Protein AF-A0A966NHI2-F1 (afdb_monomer_lite)

Structure (mmCIF, N/CA/C/O backbone):
data_AF-A0A966NHI2-F1
#
_entry.id   AF-A0A966NHI2-F1
#
loop_
_atom_site.group_PDB
_atom_site.id
_atom_site.type_symbol
_atom_site.label_atom_id
_atom_site.label_alt_id
_atom_site.label_comp_id
_atom_site.label_asym_id
_atom_site.label_entity_id
_atom_site.label_seq_id
_atom_site.pdbx_PDB_ins_code
_atom_site.Cartn_x
_atom_site.Cartn_y
_atom_site.Cartn_z
_atom_site.occupancy
_atom_site.B_iso_or_equiv
_atom_site.auth_seq_id
_atom_site.auth_comp_id
_atom_site.auth_asym_id
_atom_site.auth_atom_id
_atom_site.pdbx_PDB_model_num
ATOM 1 N N . MET A 1 1 ? -27.937 11.333 32.931 1.00 35.78 1 MET A N 1
ATOM 2 C CA . MET A 1 1 ? -27.300 10.090 32.438 1.00 35.78 1 MET A CA 1
ATOM 3 C C . MET A 1 1 ? -26.289 10.476 31.366 1.00 35.78 1 MET A C 1
ATOM 5 O O . MET A 1 1 ? -26.690 10.789 30.252 1.00 35.78 1 MET A O 1
ATOM 9 N N . ASN A 1 2 ? -25.004 10.552 31.721 1.00 31.39 2 ASN A N 1
ATOM 10 C CA . ASN A 1 2 ? -23.924 10.894 30.791 1.00 31.39 2 ASN A CA 1
ATOM 11 C C . ASN A 1 2 ? -23.718 9.734 29.809 1.00 31.39 2 ASN A C 1
ATOM 13 O O . ASN A 1 2 ? -22.984 8.794 30.099 1.00 31.39 2 ASN A O 1
ATOM 17 N N . LYS A 1 3 ? -24.363 9.786 28.640 1.00 38.44 3 LYS A N 1
ATOM 18 C CA . LYS A 1 3 ? -23.897 9.025 27.479 1.00 38.44 3 LYS A CA 1
ATOM 19 C C . LYS A 1 3 ? -22.649 9.735 26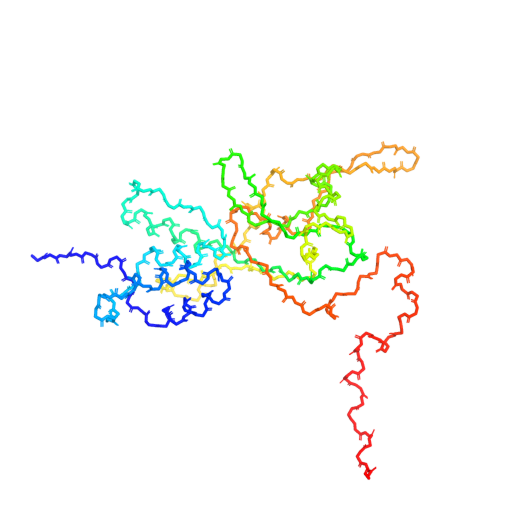.953 1.00 38.44 3 LYS A C 1
ATOM 21 O O . LYS A 1 3 ? -22.726 10.485 25.986 1.00 38.44 3 LYS A O 1
ATOM 26 N N . GLN A 1 4 ? -21.499 9.517 27.591 1.00 42.84 4 GLN A N 1
ATOM 27 C CA . GLN A 1 4 ? -20.249 9.569 26.837 1.00 42.84 4 GLN A CA 1
ATOM 28 C C . GLN A 1 4 ? -20.388 8.466 25.791 1.00 42.84 4 GLN A C 1
ATOM 30 O O . GLN A 1 4 ? -20.267 7.286 26.111 1.00 42.84 4 GLN A O 1
ATOM 35 N N . ALA A 1 5 ? -20.797 8.840 24.577 1.00 50.78 5 ALA A N 1
ATOM 36 C CA . ALA A 1 5 ? -20.818 7.925 23.453 1.00 50.78 5 ALA A CA 1
ATOM 37 C C . ALA A 1 5 ? -19.415 7.322 23.367 1.00 50.78 5 ALA A C 1
ATOM 39 O O . ALA A 1 5 ? -18.425 8.043 23.252 1.00 50.78 5 ALA A O 1
ATOM 40 N N . ILE A 1 6 ? -19.319 6.012 23.569 1.00 58.06 6 ILE A N 1
ATOM 41 C CA . ILE A 1 6 ? -18.039 5.319 23.591 1.00 58.06 6 ILE A CA 1
ATOM 42 C C . ILE A 1 6 ? -17.553 5.305 22.139 1.00 58.06 6 ILE A C 1
ATOM 44 O O . ILE A 1 6 ? -17.912 4.422 21.370 1.00 58.06 6 ILE A O 1
ATOM 48 N N . TYR A 1 7 ? -16.755 6.304 21.750 1.00 81.75 7 TYR A N 1
ATOM 49 C CA . TYR A 1 7 ? -16.102 6.409 20.435 1.00 81.75 7 TYR A CA 1
ATOM 50 C C . TYR A 1 7 ? -14.918 5.437 20.306 1.00 81.75 7 TYR A C 1
ATOM 52 O O . TYR A 1 7 ? -13.886 5.768 19.721 1.00 81.75 7 TYR A O 1
ATOM 60 N N . LYS A 1 8 ? -15.032 4.263 20.930 1.00 91.38 8 LYS A N 1
ATOM 61 C CA . LYS A 1 8 ? -13.981 3.256 21.022 1.00 91.38 8 LYS A CA 1
ATOM 62 C C . LYS A 1 8 ? -14.559 1.889 20.711 1.00 91.38 8 LYS A C 1
ATOM 64 O O . LYS A 1 8 ? -15.605 1.519 21.242 1.00 91.38 8 LYS A O 1
ATOM 69 N N . ILE A 1 9 ? -13.846 1.128 19.896 1.00 91.69 9 ILE A N 1
ATOM 70 C CA . ILE A 1 9 ? -14.214 -0.243 19.565 1.00 91.69 9 ILE A CA 1
ATOM 71 C C . ILE A 1 9 ? -13.822 -1.146 20.740 1.00 91.69 9 ILE A C 1
ATOM 73 O O . ILE A 1 9 ? -12.667 -1.160 21.164 1.00 91.69 9 ILE A O 1
ATOM 77 N N . GLN A 1 10 ? -14.792 -1.885 21.276 1.00 93.50 10 GLN A N 1
ATOM 78 C CA . GLN A 1 10 ? -14.605 -2.819 22.391 1.00 93.50 10 GLN A CA 1
ATOM 79 C C . GLN A 1 10 ? -14.437 -4.247 21.860 1.00 93.50 10 GLN A C 1
ATOM 81 O O . GLN A 1 10 ? -15.277 -5.109 22.100 1.00 93.50 10 GLN A O 1
ATOM 86 N N . ASP A 1 11 ? -13.373 -4.477 21.091 1.00 92.19 11 ASP A N 1
ATOM 87 C CA . ASP A 1 11 ? -13.105 -5.764 20.444 1.00 92.19 11 ASP A CA 1
ATOM 88 C C . ASP A 1 11 ? -11.628 -6.148 20.605 1.00 92.19 11 ASP A C 1
ATOM 90 O O . ASP A 1 11 ? -10.726 -5.450 20.133 1.00 92.19 11 ASP A O 1
ATOM 94 N N . GLN A 1 12 ? -11.379 -7.256 21.304 1.00 93.31 12 GLN A N 1
ATOM 95 C CA . GLN A 1 12 ? -10.026 -7.747 21.561 1.00 93.31 12 GLN A CA 1
ATOM 96 C C . GLN A 1 12 ? -9.396 -8.435 20.347 1.00 93.31 12 GLN A C 1
ATOM 98 O O . GLN A 1 12 ? -8.171 -8.443 20.236 1.00 93.31 12 GLN A O 1
ATOM 103 N N . GLU A 1 13 ? -10.189 -8.991 19.431 1.00 94.94 13 GLU A N 1
ATOM 104 C CA . GLU A 1 13 ? -9.652 -9.592 18.209 1.00 94.94 13 GLU A CA 1
ATOM 105 C C . GLU A 1 13 ? -9.120 -8.506 17.279 1.00 94.94 13 GLU A C 1
ATOM 107 O O . GLU A 1 13 ? -8.010 -8.628 16.761 1.00 94.94 13 GLU A O 1
ATOM 112 N N . ILE A 1 14 ? -9.831 -7.380 17.165 1.00 93.88 14 ILE A N 1
ATOM 113 C CA . ILE A 1 14 ? -9.319 -6.214 16.430 1.00 93.88 14 ILE A CA 1
ATOM 114 C C . ILE A 1 14 ? -8.010 -5.722 17.057 1.00 93.88 14 ILE A C 1
ATOM 116 O O . ILE A 1 14 ? -7.063 -5.427 16.331 1.00 93.88 14 ILE A O 1
ATOM 120 N N . LEU A 1 15 ? -7.901 -5.691 18.390 1.00 96.44 15 LEU A N 1
ATOM 121 C CA . LEU A 1 15 ? -6.649 -5.318 19.055 1.00 96.44 15 LEU A CA 1
ATOM 122 C C . LEU A 1 15 ? -5.495 -6.270 18.700 1.00 96.44 15 LEU A C 1
ATOM 124 O O . LEU A 1 15 ? -4.386 -5.805 18.437 1.00 96.44 15 LEU A O 1
ATOM 128 N N . LYS A 1 16 ? -5.741 -7.587 18.656 1.00 96.69 16 LYS A N 1
ATOM 129 C CA . LYS A 1 16 ? -4.733 -8.577 18.237 1.00 96.69 16 LYS A CA 1
ATOM 130 C C . LYS A 1 16 ? -4.304 -8.366 16.788 1.00 96.69 16 LYS A C 1
ATOM 132 O O . LYS A 1 16 ? -3.107 -8.409 16.508 1.00 96.69 16 LYS A O 1
ATOM 137 N N . VAL A 1 17 ? -5.254 -8.100 15.888 1.00 95.88 17 VAL A N 1
ATOM 138 C CA . VAL A 1 17 ? -4.965 -7.795 14.478 1.00 95.88 17 VAL A CA 1
ATOM 139 C C . VAL A 1 17 ? -4.115 -6.531 14.368 1.00 95.88 17 VAL A C 1
ATOM 141 O O . VAL A 1 17 ? -3.092 -6.549 13.692 1.00 95.88 17 VAL A O 1
ATOM 144 N N . LEU A 1 18 ? -4.469 -5.456 15.075 1.00 96.69 18 LEU A N 1
ATOM 145 C CA . LEU A 1 18 ? -3.676 -4.223 15.086 1.00 96.69 18 LEU A CA 1
ATOM 146 C C . LEU A 1 18 ? -2.265 -4.459 15.628 1.00 96.69 18 LEU A C 1
ATOM 148 O O . LEU A 1 18 ? -1.302 -3.988 15.033 1.00 96.69 18 LEU A O 1
ATOM 152 N N . ASN A 1 19 ? -2.132 -5.237 16.703 1.00 96.50 19 ASN A N 1
ATOM 153 C CA . ASN A 1 19 ? -0.833 -5.604 17.258 1.00 96.50 19 ASN A CA 1
ATOM 154 C C . ASN A 1 19 ? 0.012 -6.437 16.280 1.00 96.50 19 ASN A C 1
ATOM 156 O O . ASN A 1 19 ? 1.226 -6.272 16.234 1.00 96.50 19 ASN A O 1
ATOM 160 N N . TYR A 1 20 ? -0.610 -7.304 15.478 1.00 96.12 20 TYR A N 1
ATOM 161 C CA . TYR A 1 20 ? 0.082 -7.993 14.389 1.00 96.12 20 TYR A CA 1
ATOM 162 C C . TYR A 1 20 ? 0.533 -7.005 13.305 1.00 96.12 20 TYR A C 1
ATOM 164 O O . TYR A 1 20 ? 1.690 -7.026 12.901 1.00 96.12 20 TYR A O 1
ATOM 172 N N . LEU A 1 21 ? -0.338 -6.084 12.882 1.00 95.06 21 LEU A N 1
ATOM 173 C CA . LEU A 1 21 ? -0.001 -5.088 11.860 1.00 95.06 21 LEU A CA 1
ATOM 174 C C . LEU A 1 21 ? 1.141 -4.148 12.280 1.00 95.06 21 LEU A C 1
ATOM 176 O O . LEU A 1 21 ? 1.884 -3.664 11.425 1.00 95.06 21 LEU A O 1
ATOM 180 N N . CYS A 1 22 ? 1.341 -3.940 13.583 1.00 95.06 22 CYS A N 1
ATOM 181 C CA . CYS A 1 22 ? 2.476 -3.186 14.110 1.00 95.06 22 CYS A CA 1
ATOM 182 C C . CYS A 1 22 ? 3.843 -3.725 13.658 1.00 95.06 22 CYS A C 1
ATOM 184 O O . CYS A 1 22 ? 4.789 -2.943 13.589 1.00 95.06 22 CYS A O 1
ATOM 186 N N . SER A 1 23 ? 3.971 -5.013 13.303 1.00 93.00 23 SER A N 1
ATOM 187 C CA . SER A 1 23 ? 5.245 -5.566 12.817 1.00 93.00 23 SER A CA 1
ATOM 188 C C . SER A 1 23 ? 5.657 -5.058 11.430 1.00 93.00 23 SER A C 1
ATOM 190 O O . SER A 1 23 ? 6.775 -5.329 11.000 1.00 93.00 23 SER A O 1
ATOM 192 N N . PHE A 1 24 ? 4.772 -4.352 10.720 1.00 89.69 24 PHE A N 1
ATOM 193 C CA . PHE A 1 24 ? 5.007 -3.859 9.356 1.00 89.69 24 PHE A CA 1
ATOM 194 C C . PHE A 1 24 ? 5.264 -2.349 9.278 1.00 89.69 24 PHE A C 1
ATOM 196 O O . PHE A 1 24 ? 5.476 -1.819 8.187 1.00 89.69 24 PHE A O 1
ATOM 203 N N . ILE A 1 25 ? 5.241 -1.644 10.411 1.00 90.88 25 ILE A N 1
ATOM 204 C CA . ILE A 1 25 ? 5.450 -0.193 10.482 1.00 90.88 25 ILE A CA 1
ATOM 205 C C . ILE A 1 25 ? 6.546 0.151 11.496 1.00 90.88 25 ILE A C 1
ATOM 207 O O . ILE A 1 25 ? 7.100 -0.718 12.166 1.00 90.88 25 ILE A O 1
ATOM 211 N N . ASN A 1 26 ? 6.884 1.437 11.607 1.00 91.25 26 ASN A N 1
ATOM 212 C CA . ASN A 1 26 ? 7.849 1.907 12.595 1.00 91.25 26 ASN A CA 1
ATOM 213 C C . ASN A 1 26 ? 7.384 1.568 14.029 1.00 91.25 26 ASN A C 1
ATOM 215 O O . ASN A 1 26 ? 6.243 1.842 14.402 1.00 91.25 26 ASN A O 1
ATOM 219 N N . GLN A 1 27 ? 8.293 1.002 14.828 1.00 92.62 27 GLN A N 1
ATOM 220 C CA . GLN A 1 27 ? 7.999 0.494 16.170 1.00 92.62 27 GLN A CA 1
ATOM 221 C C . GLN A 1 27 ? 7.531 1.581 17.152 1.00 92.62 27 GLN A C 1
ATOM 223 O O . GLN A 1 27 ? 6.671 1.313 17.987 1.00 92.62 27 GLN A O 1
ATOM 228 N N . GLU A 1 28 ? 8.060 2.801 17.050 1.00 94.06 28 GLU A N 1
ATOM 229 C CA . GLU A 1 28 ? 7.657 3.932 17.892 1.00 94.06 28 GLU A CA 1
ATOM 230 C C . GLU A 1 28 ? 6.211 4.339 17.585 1.00 94.06 28 GLU A C 1
ATOM 232 O O . GLU A 1 28 ? 5.373 4.382 18.485 1.00 94.06 28 GLU A O 1
ATOM 237 N N . LEU A 1 29 ? 5.879 4.504 16.298 1.00 91.12 29 LEU A N 1
ATOM 238 C CA . LEU A 1 29 ? 4.514 4.817 15.851 1.00 91.12 29 LEU A CA 1
ATOM 239 C C . LEU A 1 29 ? 3.509 3.719 16.228 1.00 91.12 29 LEU A C 1
ATOM 241 O O . LEU A 1 29 ? 2.382 4.015 16.637 1.00 91.12 29 LEU A O 1
ATOM 245 N N . ALA A 1 30 ? 3.921 2.456 16.106 1.00 93.50 30 ALA A N 1
ATOM 246 C CA . ALA A 1 30 ? 3.137 1.303 16.528 1.00 93.50 30 ALA A CA 1
ATOM 247 C C . ALA A 1 30 ? 2.839 1.333 18.034 1.00 93.50 30 ALA A C 1
ATOM 249 O O . ALA A 1 30 ? 1.683 1.190 18.441 1.00 93.50 30 ALA A O 1
ATOM 250 N N . GLN A 1 31 ? 3.867 1.542 18.861 1.00 94.94 31 GLN A N 1
ATOM 251 C CA . GLN A 1 31 ? 3.721 1.562 20.315 1.00 94.94 31 GLN A CA 1
ATOM 252 C C . GLN A 1 31 ? 2.840 2.727 20.769 1.00 94.94 31 GLN A C 1
ATOM 254 O O . GLN A 1 31 ? 1.943 2.536 21.591 1.00 94.94 31 GLN A O 1
ATOM 259 N N . ASP A 1 32 ? 3.044 3.904 20.183 1.00 95.00 32 ASP A N 1
ATOM 260 C CA . ASP A 1 32 ? 2.193 5.073 20.373 1.00 95.00 32 ASP A CA 1
ATOM 261 C C . ASP A 1 32 ? 0.721 4.766 20.095 1.00 95.00 32 ASP A C 1
ATOM 263 O O . ASP A 1 32 ? -0.149 5.116 20.890 1.00 95.00 32 ASP A O 1
ATOM 267 N N . GLY A 1 33 ? 0.432 4.114 18.964 1.00 94.50 33 GLY A N 1
ATOM 268 C CA . GLY A 1 33 ? -0.928 3.742 18.582 1.00 94.50 33 GLY A CA 1
ATOM 269 C C . GLY A 1 33 ? -1.560 2.762 19.568 1.00 94.50 33 GLY A C 1
ATOM 270 O O . GLY A 1 33 ? -2.702 2.967 19.987 1.00 94.50 33 GLY A O 1
ATOM 271 N N . LEU A 1 34 ? -0.819 1.724 19.966 1.00 96.19 34 LEU A N 1
ATOM 272 C CA . LEU A 1 34 ? -1.296 0.704 20.902 1.00 96.19 34 LEU A CA 1
ATOM 273 C C . LEU A 1 34 ? -1.514 1.256 22.313 1.00 96.19 34 LEU A C 1
ATOM 275 O O . LEU A 1 34 ? -2.492 0.884 22.957 1.00 96.19 34 LEU A O 1
ATOM 279 N N . ASN A 1 35 ? -0.658 2.166 22.785 1.00 96.19 35 ASN A N 1
ATOM 280 C CA . ASN A 1 35 ? -0.774 2.759 24.121 1.00 96.19 35 ASN A CA 1
ATOM 281 C C . ASN A 1 35 ? -2.114 3.482 24.328 1.00 96.19 35 ASN A C 1
ATOM 283 O O . ASN A 1 35 ? -2.649 3.468 25.433 1.00 96.19 35 ASN A O 1
ATOM 287 N N . LEU A 1 36 ? -2.703 4.046 23.268 1.00 95.56 36 LEU A N 1
ATOM 288 C CA . LEU A 1 36 ? -4.009 4.716 23.325 1.00 95.56 36 LEU A CA 1
ATOM 289 C C . LEU A 1 36 ? -5.176 3.765 23.649 1.00 95.56 36 LEU A C 1
ATOM 291 O O . LEU A 1 36 ? -6.244 4.219 24.073 1.00 95.56 36 LEU A O 1
ATOM 295 N N . CYS A 1 37 ? -4.982 2.455 23.468 1.00 96.38 37 CYS A N 1
ATOM 296 C CA . CYS A 1 37 ? -5.969 1.432 23.811 1.00 96.38 37 CYS A CA 1
ATOM 297 C C . CYS A 1 37 ? -6.021 1.117 25.308 1.00 96.38 37 CYS A C 1
ATOM 299 O O . CYS A 1 37 ? -6.921 0.391 25.738 1.00 96.38 37 CYS A O 1
ATOM 301 N N . PHE A 1 38 ? -5.073 1.622 26.102 1.00 95.88 38 PHE A N 1
ATOM 302 C CA . PHE A 1 38 ? -4.932 1.294 27.516 1.00 95.88 38 PHE A CA 1
ATOM 303 C C . PHE A 1 38 ? -4.923 2.554 28.387 1.00 95.88 38 PHE A C 1
ATOM 305 O O . PHE A 1 38 ? -4.553 3.639 27.944 1.00 95.88 38 PHE A O 1
ATOM 312 N N . ASN A 1 39 ? -5.352 2.425 29.643 1.00 94.19 39 ASN A N 1
ATOM 313 C CA . ASN A 1 39 ? -5.163 3.475 30.646 1.00 94.19 39 ASN A CA 1
ATOM 314 C C . ASN A 1 39 ? -3.769 3.380 31.305 1.00 94.19 39 ASN A C 1
ATOM 316 O O . ASN A 1 39 ? -2.972 2.491 31.000 1.00 94.19 39 ASN A O 1
ATOM 320 N N . SER A 1 40 ? -3.483 4.276 32.253 1.00 93.31 40 SER A N 1
ATOM 321 C CA . SER A 1 40 ? -2.229 4.289 33.025 1.00 93.31 40 SER A CA 1
ATOM 322 C C . SER A 1 40 ? -1.966 3.001 33.816 1.00 93.31 40 SER A C 1
ATOM 324 O O . SER A 1 40 ? -0.816 2.681 34.098 1.00 93.31 40 SER A O 1
ATOM 326 N N . GLU A 1 41 ? -3.013 2.241 34.143 1.00 95.19 41 GLU A N 1
ATOM 327 C CA . GLU A 1 41 ? -2.939 0.947 34.835 1.00 95.19 41 GLU A CA 1
ATOM 328 C C . GLU A 1 41 ? -2.806 -0.240 33.864 1.00 95.19 41 GLU A C 1
ATOM 330 O O . GLU A 1 41 ? -2.897 -1.395 34.277 1.00 95.19 41 GLU A O 1
ATOM 335 N N . LYS A 1 42 ? -2.592 0.024 32.566 1.00 92.81 42 LYS A N 1
ATOM 336 C CA . LYS A 1 42 ? -2.522 -0.977 31.486 1.00 92.81 42 LYS A CA 1
ATOM 337 C C . LYS A 1 42 ? -3.804 -1.799 31.305 1.00 92.81 42 LYS A C 1
ATOM 339 O O . LYS A 1 42 ? -3.770 -2.889 30.736 1.00 92.81 42 LYS A O 1
ATOM 344 N N . GLN A 1 43 ? -4.947 -1.285 31.746 1.00 94.38 43 GLN A N 1
ATOM 345 C CA . GLN A 1 43 ? -6.243 -1.899 31.475 1.00 94.38 43 GLN A CA 1
ATOM 346 C C . GLN A 1 43 ? -6.741 -1.449 30.105 1.00 94.38 43 GLN A C 1
ATOM 348 O O . GLN A 1 43 ? -6.644 -0.270 29.761 1.00 94.38 43 GLN A O 1
ATOM 353 N N . PHE A 1 44 ? -7.276 -2.386 29.323 1.00 94.94 44 PHE A N 1
ATOM 354 C CA . PHE A 1 44 ? -7.839 -2.091 28.009 1.00 94.94 44 PHE A CA 1
ATOM 355 C C . PHE A 1 44 ? -9.103 -1.235 28.149 1.00 94.94 44 PHE A C 1
ATOM 357 O O . PHE A 1 44 ? -10.047 -1.618 28.836 1.00 94.94 44 PHE A O 1
ATOM 364 N N . ILE A 1 45 ? -9.120 -0.083 27.478 1.00 94.62 45 ILE A N 1
ATOM 365 C CA . ILE A 1 45 ? -10.218 0.896 27.522 1.00 94.62 45 ILE A CA 1
ATOM 366 C C . ILE A 1 45 ? -10.947 1.040 26.178 1.00 94.62 45 ILE A C 1
ATOM 368 O O . ILE A 1 45 ? -11.774 1.944 26.019 1.00 94.62 45 ILE A O 1
ATOM 372 N N . GLY A 1 46 ? -10.662 0.162 25.215 1.00 95.31 46 GLY A N 1
ATOM 373 C CA . GLY A 1 46 ? -11.198 0.202 23.855 1.00 95.31 46 GLY A CA 1
ATOM 374 C C . GLY A 1 46 ? -10.257 0.871 22.854 1.00 95.31 46 GLY A C 1
ATOM 375 O O . GLY A 1 46 ? -9.350 1.606 23.233 1.00 95.31 46 GLY A O 1
ATOM 376 N N . ILE A 1 47 ? -10.508 0.640 21.567 1.00 95.94 47 ILE A N 1
ATOM 377 C CA . ILE A 1 47 ? -9.675 1.099 20.450 1.00 95.94 47 ILE A CA 1
ATOM 378 C C . ILE A 1 47 ? -10.258 2.399 19.878 1.00 95.94 47 ILE A C 1
ATOM 380 O O . ILE A 1 47 ? -11.330 2.361 19.264 1.00 95.94 47 ILE A O 1
ATOM 384 N N . PRO A 1 48 ? -9.608 3.555 20.075 1.00 94.69 48 PRO A N 1
ATOM 385 C CA . PRO A 1 48 ? -10.040 4.812 19.475 1.00 94.69 48 PRO A CA 1
ATOM 386 C C . PRO A 1 48 ? -9.603 4.913 17.998 1.00 94.69 48 PRO A C 1
ATOM 388 O O . PRO A 1 48 ? -8.704 4.189 17.561 1.00 94.69 48 PRO A O 1
ATOM 391 N N . PHE A 1 49 ? -10.191 5.832 17.219 1.00 93.56 49 PHE A N 1
ATOM 392 C CA . PHE A 1 49 ? -9.829 5.988 15.798 1.00 93.56 49 PHE A CA 1
ATOM 393 C C . PHE A 1 49 ? -8.348 6.342 15.626 1.00 93.56 49 PHE A C 1
ATOM 395 O O . PHE A 1 49 ? -7.725 5.924 14.655 1.00 93.56 49 PHE A O 1
ATOM 402 N N . GLN A 1 50 ? -7.767 7.068 16.586 1.00 93.56 50 GLN A N 1
ATOM 403 C CA . GLN A 1 50 ? -6.361 7.460 16.580 1.00 93.56 50 GLN A CA 1
ATOM 404 C C . GLN A 1 50 ? -5.436 6.242 16.532 1.00 93.56 50 GLN A C 1
ATOM 406 O O . GLN A 1 50 ? -4.405 6.300 15.872 1.00 93.56 50 GLN A O 1
ATOM 411 N N . THR A 1 51 ? -5.804 5.129 17.175 1.00 95.50 51 THR A N 1
ATOM 412 C CA . THR A 1 51 ? -5.042 3.877 17.076 1.00 95.50 51 THR A CA 1
ATOM 413 C C . THR A 1 51 ? -5.103 3.313 15.660 1.00 95.50 51 THR A C 1
ATOM 415 O O . THR A 1 51 ? -4.068 2.946 15.110 1.00 95.50 51 THR A O 1
ATOM 418 N N . ILE A 1 52 ? -6.293 3.273 15.048 1.00 95.44 52 ILE A N 1
ATOM 419 C CA . ILE A 1 52 ? -6.463 2.804 13.663 1.00 95.44 52 ILE A CA 1
ATOM 420 C C . ILE A 1 52 ? -5.650 3.679 12.710 1.00 95.44 52 ILE A C 1
ATOM 422 O O . ILE A 1 52 ? -4.909 3.165 11.882 1.00 95.44 52 ILE A O 1
ATOM 426 N N . HIS A 1 53 ? -5.737 4.997 12.860 1.00 92.88 53 HIS A N 1
ATOM 427 C CA . HIS A 1 53 ? -5.011 5.945 12.024 1.00 92.88 53 HIS A CA 1
ATOM 428 C C . HIS A 1 53 ? -3.490 5.828 12.205 1.00 92.88 53 HIS A C 1
ATOM 430 O O . HIS A 1 53 ? -2.764 5.712 11.222 1.00 92.88 53 HIS A O 1
ATOM 436 N N . LYS A 1 54 ? -3.000 5.732 13.450 1.00 92.25 54 LYS A N 1
ATOM 437 C CA . LYS A 1 54 ? -1.568 5.540 13.728 1.00 92.25 54 LYS A CA 1
ATOM 438 C C . LYS A 1 54 ? -1.032 4.215 13.189 1.00 92.25 54 LYS A C 1
ATOM 440 O O . LYS A 1 54 ? 0.098 4.196 12.720 1.00 92.25 54 LYS A O 1
ATOM 445 N N . ILE A 1 55 ? -1.797 3.127 13.236 1.00 95.44 55 ILE A N 1
ATOM 446 C CA . ILE A 1 55 ? -1.305 1.808 12.808 1.00 95.44 55 ILE A CA 1
ATOM 447 C C . ILE A 1 55 ? -1.610 1.571 11.325 1.00 95.44 55 ILE A C 1
ATOM 449 O O . ILE A 1 55 ? -0.707 1.492 10.495 1.00 95.44 55 ILE A O 1
ATOM 453 N N . VAL A 1 56 ? -2.894 1.496 10.981 1.00 94.94 56 VAL A N 1
ATOM 454 C CA . VAL A 1 56 ? -3.375 1.182 9.629 1.00 94.94 56 VAL A CA 1
ATOM 455 C C . VAL A 1 56 ? -3.131 2.349 8.675 1.00 94.94 56 VAL A C 1
ATOM 457 O O . VAL A 1 56 ? -2.702 2.138 7.544 1.00 94.94 56 VAL A O 1
ATOM 460 N N . GLY A 1 57 ? -3.327 3.584 9.139 1.00 92.56 57 GLY A N 1
ATOM 461 C CA . GLY A 1 57 ? -3.052 4.766 8.326 1.00 92.56 57 GLY A CA 1
ATOM 462 C C . GLY A 1 57 ? -1.574 4.917 7.976 1.00 92.56 57 GLY A C 1
ATOM 463 O O . GLY A 1 57 ? -1.269 5.252 6.841 1.00 92.56 57 GLY A O 1
ATOM 464 N N . ASN A 1 58 ? -0.640 4.584 8.873 1.00 90.12 58 ASN A N 1
ATOM 465 C CA . ASN A 1 58 ? 0.785 4.558 8.510 1.00 90.12 58 ASN A CA 1
ATOM 466 C C . ASN A 1 58 ? 1.137 3.400 7.569 1.00 90.12 58 ASN A C 1
ATOM 468 O O . ASN A 1 58 ? 1.985 3.573 6.694 1.00 90.12 58 ASN A O 1
ATOM 472 N N . LEU A 1 59 ? 0.486 2.242 7.722 1.00 91.62 59 LEU A N 1
ATOM 473 C CA . LEU A 1 59 ? 0.678 1.101 6.826 1.00 91.62 59 LEU A CA 1
ATOM 474 C C . LEU A 1 59 ? 0.276 1.438 5.380 1.00 91.62 59 LEU A C 1
ATOM 476 O O . LEU A 1 59 ? 1.002 1.083 4.454 1.00 91.62 59 LEU A O 1
ATOM 480 N N . PHE A 1 60 ? -0.848 2.139 5.207 1.00 90.88 60 PHE A N 1
ATOM 481 C CA . PHE A 1 60 ? -1.416 2.514 3.905 1.00 90.88 60 PHE A CA 1
ATOM 482 C C . PHE A 1 60 ? -1.171 3.973 3.498 1.00 90.88 60 PHE A C 1
ATOM 484 O O . PHE A 1 60 ? -1.710 4.428 2.495 1.00 90.88 60 PHE A O 1
ATOM 491 N N . HIS A 1 61 ? -0.358 4.713 4.252 1.00 86.94 61 HIS A N 1
ATOM 492 C CA . HIS A 1 61 ? 0.008 6.105 3.962 1.00 86.94 61 HIS A CA 1
ATOM 493 C C . HIS A 1 61 ? -1.181 7.084 3.881 1.00 86.94 61 HIS A C 1
ATOM 495 O O . HIS A 1 61 ? -1.210 7.990 3.047 1.00 86.94 61 HIS A O 1
ATOM 501 N N . TRP A 1 62 ? -2.173 6.922 4.759 1.00 88.94 62 TRP A N 1
ATOM 502 C CA . TRP A 1 62 ? -3.288 7.860 4.872 1.00 88.94 62 TRP A CA 1
ATOM 503 C C . TRP A 1 62 ? -2.821 9.236 5.329 1.00 88.94 62 TRP A C 1
ATOM 505 O O . TRP A 1 62 ? -1.911 9.368 6.150 1.00 88.94 62 TRP A O 1
ATOM 515 N N . GLN A 1 63 ? -3.524 10.267 4.861 1.00 82.50 63 GLN A N 1
ATOM 516 C CA . GLN A 1 63 ? -3.253 11.623 5.317 1.00 82.50 63 GLN A CA 1
ATOM 517 C C . GLN A 1 63 ? -3.568 11.796 6.798 1.00 82.50 63 GLN A C 1
ATOM 519 O O . GLN A 1 63 ? -4.549 11.212 7.279 1.00 82.50 63 GLN A O 1
ATOM 524 N N . PRO A 1 64 ? -2.785 12.623 7.519 1.00 83.94 64 PRO A N 1
ATOM 525 C CA . PRO A 1 64 ? -3.152 13.069 8.851 1.00 83.94 64 PRO A CA 1
ATOM 526 C C . PRO A 1 64 ? -4.586 13.594 8.862 1.00 83.94 64 PRO A C 1
ATOM 528 O O . PRO A 1 64 ? -5.011 14.339 7.976 1.00 83.94 64 PRO A O 1
ATOM 531 N N . LEU A 1 65 ? -5.351 13.186 9.869 1.00 85.56 65 LEU A N 1
ATOM 532 C CA . LEU A 1 65 ? -6.656 13.785 10.110 1.00 85.56 65 LEU A CA 1
ATOM 533 C C . LEU A 1 65 ? -6.458 15.235 10.555 1.00 85.56 65 LEU A C 1
ATOM 535 O O . LEU A 1 65 ? -5.552 15.531 11.331 1.00 85.56 65 LEU A O 1
ATOM 539 N N . SER A 1 66 ? -7.314 16.136 10.072 1.00 85.75 66 SER A N 1
ATOM 540 C CA . SER A 1 66 ? -7.305 17.522 10.538 1.00 85.75 66 SER A CA 1
ATOM 541 C C . SER A 1 66 ? -7.627 17.569 12.031 1.00 85.75 66 SER A C 1
ATOM 543 O O . SER A 1 66 ? -8.596 16.956 12.479 1.00 85.75 66 SER A O 1
ATOM 545 N N . GLU A 1 67 ? -6.846 18.342 12.783 1.00 85.62 67 GLU A N 1
ATOM 546 C CA . GLU A 1 67 ? -7.040 18.552 14.225 1.00 85.62 67 GLU A CA 1
ATOM 547 C C . GLU A 1 67 ? -8.381 19.226 14.560 1.00 85.62 67 GLU A C 1
ATOM 549 O O . GLU A 1 67 ? -8.839 19.166 15.697 1.00 85.62 67 GLU A O 1
ATOM 554 N N . LEU A 1 68 ? -9.029 19.848 13.567 1.00 88.62 68 LEU A N 1
ATOM 555 C CA . LEU A 1 68 ? -10.329 20.506 13.704 1.00 88.62 68 LEU A CA 1
ATOM 556 C C . LEU A 1 68 ? -11.515 19.534 13.593 1.00 88.62 68 LEU A C 1
ATOM 558 O O . LEU A 1 68 ? -12.651 19.941 13.835 1.00 88.62 68 LEU A O 1
ATOM 562 N N . LEU A 1 69 ? -11.283 18.277 13.194 1.00 89.44 69 LEU A N 1
ATOM 563 C CA . LEU A 1 69 ? -12.352 17.287 13.081 1.00 89.44 69 LEU A CA 1
ATOM 564 C C . LEU A 1 69 ? -12.829 16.856 14.467 1.00 89.44 69 LEU A C 1
ATOM 566 O O . LEU A 1 69 ? -12.043 16.449 15.322 1.00 89.44 69 LEU A O 1
ATOM 570 N N . ASP A 1 70 ? -14.145 16.870 14.663 1.00 91.06 70 ASP A N 1
ATOM 571 C CA . ASP A 1 70 ? -14.748 16.211 15.814 1.00 91.06 70 ASP A CA 1
ATOM 572 C C . ASP A 1 70 ? -14.584 14.675 15.731 1.00 91.06 70 ASP A C 1
ATOM 574 O O . ASP A 1 70 ? -14.271 14.104 14.682 1.00 91.06 70 ASP A O 1
ATOM 578 N N . ASN A 1 71 ? -14.818 13.982 16.851 1.00 89.12 71 ASN A N 1
ATOM 579 C CA . ASN A 1 71 ? -14.650 12.525 16.933 1.00 89.12 71 ASN A CA 1
ATOM 580 C C . ASN A 1 71 ? -15.517 11.742 15.935 1.00 89.12 71 ASN A C 1
ATOM 582 O O . ASN A 1 71 ? -15.093 10.688 15.465 1.00 89.12 71 ASN A O 1
ATOM 586 N N . TYR A 1 72 ? -16.732 12.210 15.648 1.00 90.12 72 TYR A N 1
ATOM 587 C CA . TYR A 1 72 ? -17.638 11.530 14.729 1.00 90.12 72 TYR A CA 1
ATOM 588 C C . TYR A 1 72 ? -17.122 11.659 13.294 1.00 90.12 72 TYR A C 1
ATOM 590 O O . TYR A 1 72 ? -16.925 10.648 12.619 1.00 90.12 72 TYR A O 1
ATOM 598 N N . SER A 1 73 ? -16.785 12.880 12.880 1.00 93.00 73 SER A N 1
ATOM 599 C CA . SER A 1 73 ? -16.214 13.180 11.566 1.00 93.00 73 SER A CA 1
ATOM 600 C C . SER A 1 73 ? -14.883 12.446 11.333 1.00 93.00 73 SER A C 1
ATOM 602 O O . SER A 1 73 ? -14.626 11.929 10.242 1.00 93.00 73 SER A O 1
ATOM 604 N N . ALA A 1 74 ? -14.046 12.328 12.369 1.00 93.12 74 ALA A N 1
ATOM 605 C CA . ALA A 1 74 ? -12.805 11.556 12.315 1.00 93.12 74 ALA A CA 1
ATOM 606 C C . ALA A 1 74 ? -13.050 10.048 12.112 1.00 93.12 74 ALA A C 1
ATOM 608 O O . ALA A 1 74 ? -12.356 9.407 11.313 1.00 93.12 74 ALA A O 1
ATOM 609 N N . TRP A 1 75 ? -14.055 9.478 12.787 1.00 92.38 75 TRP A N 1
ATOM 610 C CA . TRP A 1 75 ? -14.467 8.089 12.576 1.00 92.38 75 TRP A CA 1
ATOM 611 C C . TRP A 1 75 ? -15.047 7.867 11.180 1.00 92.38 75 TRP A C 1
ATOM 613 O O . TRP A 1 75 ? -14.649 6.908 10.520 1.00 92.38 75 TRP A O 1
ATOM 623 N N . GLU A 1 76 ? -15.926 8.747 10.695 1.00 91.38 76 GLU A N 1
ATOM 624 C CA . GLU A 1 76 ? -16.471 8.647 9.335 1.00 91.38 76 GLU A CA 1
ATOM 625 C C . GLU A 1 76 ? -15.361 8.667 8.283 1.00 91.38 76 GLU A C 1
ATOM 627 O O . GLU A 1 76 ? -15.340 7.826 7.380 1.00 91.38 76 GLU A O 1
ATOM 632 N N . LYS A 1 77 ? -14.383 9.569 8.434 1.00 92.44 77 LYS A N 1
ATOM 633 C CA . LYS A 1 77 ? -13.233 9.630 7.530 1.00 92.44 77 LYS A CA 1
ATOM 634 C C . LYS A 1 77 ? -12.388 8.358 7.601 1.00 92.44 77 LYS A C 1
ATOM 636 O O . LYS A 1 77 ? -12.075 7.786 6.557 1.00 92.44 77 LYS A O 1
ATOM 641 N N . THR A 1 78 ? -12.090 7.877 8.807 1.00 92.12 78 THR A N 1
ATOM 642 C CA . THR A 1 78 ? -11.346 6.625 9.029 1.00 92.12 78 THR A CA 1
ATOM 643 C C . THR A 1 78 ? -12.039 5.431 8.370 1.00 92.12 78 THR A C 1
ATOM 645 O O . THR A 1 78 ? -11.398 4.648 7.672 1.00 92.12 78 THR A O 1
ATOM 648 N N . LEU A 1 79 ? -13.360 5.316 8.527 1.00 89.56 79 LEU A N 1
ATOM 649 C CA . LEU A 1 79 ? -14.153 4.261 7.895 1.00 89.56 79 LEU A CA 1
ATOM 650 C C . LEU A 1 79 ? -14.130 4.375 6.366 1.00 89.56 79 LEU A C 1
ATOM 652 O O . LEU A 1 79 ? -13.964 3.368 5.686 1.00 89.56 79 LEU A O 1
ATOM 656 N N . SER A 1 80 ? -14.215 5.592 5.819 1.00 89.44 80 SER A N 1
ATOM 657 C CA . SER A 1 80 ? -14.147 5.802 4.366 1.00 89.44 80 SER A CA 1
ATOM 658 C C . SER A 1 80 ? -12.817 5.352 3.748 1.00 89.44 80 SER A C 1
ATOM 660 O O . SER A 1 80 ? -12.799 4.905 2.600 1.00 89.44 80 SER A O 1
ATOM 662 N N . TRP A 1 81 ? -11.716 5.438 4.505 1.00 91.12 81 TRP A N 1
ATOM 663 C CA . TRP A 1 81 ? -10.413 4.930 4.082 1.00 91.12 81 TRP A CA 1
ATOM 664 C C . TRP A 1 81 ? -10.306 3.410 4.221 1.00 91.12 81 TRP A C 1
ATOM 666 O O . TRP A 1 81 ? -9.825 2.754 3.302 1.00 91.12 81 TRP A O 1
ATOM 676 N N . LEU A 1 82 ? -10.819 2.825 5.309 1.00 90.06 82 LEU A N 1
ATOM 677 C CA . LEU A 1 82 ? -10.884 1.363 5.479 1.00 90.06 82 LEU A CA 1
ATOM 678 C C . LEU A 1 82 ? -11.715 0.664 4.394 1.00 90.06 82 LEU A C 1
ATOM 680 O O . LEU A 1 82 ? -11.526 -0.520 4.133 1.00 90.06 82 LEU A O 1
ATOM 684 N N . GLU A 1 83 ? -12.647 1.383 3.776 1.00 88.12 83 GLU A N 1
ATOM 685 C CA . GLU A 1 83 ? -13.478 0.873 2.686 1.00 88.12 83 GLU A CA 1
ATOM 686 C C . GLU A 1 83 ? -12.828 0.942 1.308 1.00 88.12 83 GLU A C 1
ATOM 688 O O . GLU A 1 83 ? -13.379 0.383 0.355 1.00 88.12 83 GLU A O 1
ATOM 693 N N . GLN A 1 84 ? -11.687 1.622 1.183 1.00 89.31 84 GLN A N 1
ATOM 694 C CA . GLN A 1 84 ? -10.915 1.584 -0.052 1.00 89.31 84 GLN A CA 1
ATOM 695 C C . GLN A 1 84 ? -10.345 0.180 -0.258 1.00 89.31 84 GLN A C 1
ATOM 697 O O . GLN A 1 84 ? -9.967 -0.481 0.715 1.00 89.31 84 GLN A O 1
ATOM 702 N N . PRO A 1 85 ? -10.266 -0.285 -1.514 1.00 90.50 85 PRO A N 1
ATOM 703 C CA . PRO A 1 85 ? -9.755 -1.612 -1.790 1.00 90.50 85 PRO A CA 1
ATOM 704 C C . PRO A 1 85 ? -8.293 -1.736 -1.390 1.00 90.50 85 PRO A C 1
ATOM 706 O O . PRO A 1 85 ? -7.501 -0.796 -1.542 1.00 90.50 85 PRO A O 1
ATOM 709 N N . ILE A 1 86 ? -7.940 -2.931 -0.937 1.00 91.44 86 ILE A N 1
ATOM 710 C CA . ILE A 1 86 ? -6.561 -3.287 -0.628 1.00 91.44 86 ILE A CA 1
ATOM 711 C C . ILE A 1 86 ? -5.862 -3.765 -1.902 1.00 91.44 86 ILE A C 1
ATOM 713 O O . ILE A 1 86 ? -6.384 -4.586 -2.662 1.00 91.44 86 ILE A O 1
ATOM 717 N N . SER A 1 87 ? -4.663 -3.237 -2.129 1.00 91.69 87 SER A N 1
ATOM 718 C CA . SER A 1 87 ? -3.749 -3.684 -3.178 1.00 91.69 87 SER A CA 1
ATOM 719 C C . SER A 1 87 ? -2.408 -4.032 -2.538 1.00 91.69 87 SER A C 1
ATOM 721 O O . SER A 1 87 ? -1.881 -3.288 -1.710 1.00 91.69 87 SER A O 1
ATOM 723 N N . ILE A 1 88 ? -1.869 -5.194 -2.884 1.00 92.19 88 ILE A N 1
ATOM 724 C CA . ILE A 1 88 ? -0.613 -5.716 -2.356 1.00 92.19 88 ILE A CA 1
ATOM 725 C C . ILE A 1 88 ? 0.306 -5.984 -3.533 1.00 92.19 88 ILE A C 1
ATOM 727 O O . ILE A 1 88 ? 0.019 -6.822 -4.391 1.00 92.19 88 ILE A O 1
ATOM 731 N N . PHE A 1 89 ? 1.439 -5.301 -3.541 1.00 93.75 89 PHE A N 1
ATOM 732 C CA . PHE A 1 89 ? 2.465 -5.467 -4.553 1.00 93.75 89 PHE A CA 1
ATOM 733 C C . PHE A 1 89 ? 3.662 -6.208 -3.965 1.00 93.75 89 PHE A C 1
ATOM 735 O O . PHE A 1 89 ? 4.339 -5.732 -3.054 1.00 93.75 89 PHE A O 1
ATOM 742 N N . GLY A 1 90 ? 3.902 -7.410 -4.485 1.00 94.25 90 GLY A N 1
ATOM 743 C CA . GLY A 1 90 ? 5.073 -8.202 -4.147 1.00 94.25 90 GLY A CA 1
ATOM 744 C C . GLY A 1 90 ? 6.284 -7.642 -4.873 1.00 94.25 90 GLY A C 1
ATOM 745 O O . GLY A 1 90 ? 6.319 -7.658 -6.102 1.00 94.25 90 GLY A O 1
ATOM 746 N N . VAL A 1 91 ? 7.264 -7.154 -4.124 1.00 94.50 91 VAL A N 1
ATOM 747 C CA . VAL A 1 91 ? 8.516 -6.588 -4.638 1.00 94.50 91 VAL A CA 1
ATOM 748 C C . VAL A 1 91 ? 9.684 -7.469 -4.242 1.00 94.50 91 VAL A C 1
ATOM 750 O O . VAL A 1 91 ? 9.643 -8.166 -3.237 1.00 94.50 91 VAL A O 1
ATOM 753 N N . VAL A 1 92 ? 10.754 -7.431 -5.017 1.00 94.25 92 VAL A N 1
ATOM 754 C CA . VAL A 1 92 ? 11.984 -8.166 -4.711 1.00 94.25 92 VAL A CA 1
ATOM 755 C C . VAL A 1 92 ? 13.090 -7.183 -4.377 1.00 94.25 92 VAL A C 1
ATOM 757 O O . VAL A 1 92 ? 13.090 -6.051 -4.871 1.00 94.25 92 VAL A O 1
ATOM 760 N N . ARG A 1 93 ? 14.060 -7.609 -3.563 1.00 92.94 93 ARG A N 1
ATOM 761 C CA . ARG A 1 93 ? 15.283 -6.823 -3.377 1.00 92.94 93 ARG A CA 1
ATOM 762 C C . ARG A 1 93 ? 15.933 -6.553 -4.725 1.00 92.94 93 ARG A C 1
ATOM 764 O O . ARG A 1 93 ? 15.985 -7.435 -5.587 1.00 92.94 93 ARG A O 1
ATOM 771 N N . LYS A 1 94 ? 16.400 -5.319 -4.877 1.00 90.38 94 LYS A N 1
ATOM 772 C CA . LYS A 1 94 ? 17.052 -4.853 -6.091 1.00 90.38 94 LYS A CA 1
ATOM 773 C C . LYS A 1 94 ? 18.477 -5.395 -6.169 1.00 90.38 94 LYS A C 1
ATOM 775 O O . LYS A 1 94 ? 19.259 -5.252 -5.230 1.00 90.38 94 LYS A O 1
ATOM 780 N N . GLU A 1 95 ? 18.818 -5.970 -7.311 1.00 89.12 95 GLU A N 1
ATOM 781 C CA . GLU A 1 95 ? 20.176 -6.364 -7.678 1.00 89.12 95 GLU A CA 1
ATOM 782 C C . GLU A 1 95 ? 20.795 -5.334 -8.636 1.00 89.12 95 GLU A C 1
ATOM 784 O O . GLU A 1 95 ? 20.116 -4.482 -9.203 1.00 89.12 95 GLU A O 1
ATOM 789 N N . VAL A 1 96 ? 22.112 -5.401 -8.842 1.00 84.69 96 VAL A N 1
ATOM 790 C CA . VAL A 1 96 ? 22.853 -4.465 -9.716 1.00 84.69 96 VAL A CA 1
ATOM 791 C C . VAL A 1 96 ? 22.350 -4.505 -11.165 1.00 84.69 96 VAL A C 1
ATOM 793 O O . VAL A 1 96 ? 22.390 -3.490 -11.856 1.00 84.69 96 VAL A O 1
ATOM 796 N N . ALA A 1 97 ? 21.887 -5.674 -11.616 1.00 82.06 97 ALA A N 1
ATOM 797 C CA . ALA A 1 97 ? 21.363 -5.891 -12.962 1.00 82.06 97 ALA A CA 1
ATOM 798 C C . ALA A 1 97 ? 19.905 -5.432 -13.134 1.00 82.06 97 ALA A C 1
ATOM 800 O O . ALA A 1 97 ? 19.412 -5.372 -14.261 1.00 82.06 97 ALA A O 1
ATOM 801 N N . ASP A 1 98 ? 19.209 -5.105 -12.044 1.00 85.56 98 ASP A N 1
ATOM 802 C CA . ASP A 1 98 ? 17.828 -4.654 -12.112 1.00 85.56 98 ASP A CA 1
ATOM 803 C C . ASP A 1 98 ? 17.766 -3.181 -12.492 1.00 85.56 98 ASP A C 1
ATOM 805 O O . ASP A 1 98 ? 18.026 -2.288 -11.682 1.00 85.56 98 ASP A O 1
ATOM 809 N N . PHE A 1 99 ? 17.360 -2.947 -13.736 1.00 79.44 99 PHE A N 1
ATOM 810 C CA . PHE A 1 99 ? 17.022 -1.631 -14.253 1.00 79.44 99 PHE A CA 1
ATOM 811 C C . PHE A 1 99 ? 15.521 -1.543 -14.524 1.00 79.44 99 PHE A C 1
ATOM 813 O O . PHE A 1 99 ? 14.924 -2.423 -15.159 1.00 79.44 99 PHE A O 1
ATOM 820 N N . GLY A 1 100 ? 14.907 -0.481 -14.015 1.00 83.19 100 GLY A N 1
ATOM 821 C CA . GLY A 1 100 ? 13.473 -0.222 -14.100 1.00 83.19 100 GLY A CA 1
ATOM 822 C C . GLY A 1 100 ? 12.986 0.557 -12.886 1.00 83.19 100 GLY A C 1
ATOM 823 O O . GLY A 1 100 ? 13.789 1.140 -12.159 1.00 83.19 100 GLY A O 1
ATOM 824 N N . GLY A 1 101 ? 11.673 0.575 -12.686 1.00 87.31 101 GLY A N 1
ATOM 825 C CA . GLY A 1 101 ? 11.049 1.218 -11.544 1.00 87.31 101 GLY A CA 1
ATOM 826 C C . GLY A 1 101 ? 11.208 0.503 -10.210 1.00 87.31 101 GLY A C 1
ATOM 827 O O . GLY A 1 101 ? 11.891 -0.517 -10.071 1.00 87.31 101 GLY A O 1
ATOM 828 N N . GLY A 1 102 ? 10.505 1.042 -9.222 1.00 90.50 102 GLY A N 1
ATOM 829 C CA . GLY A 1 102 ? 10.403 0.473 -7.890 1.00 90.50 102 GLY A CA 1
ATOM 830 C C . GLY A 1 102 ? 9.538 1.316 -6.955 1.00 90.50 102 GLY A C 1
ATOM 831 O O . GLY A 1 102 ? 9.113 2.420 -7.312 1.00 90.50 102 GLY A O 1
ATOM 832 N N . PRO A 1 103 ? 9.270 0.802 -5.744 1.00 90.94 103 PRO A N 1
ATOM 833 C CA . PRO A 1 103 ? 8.568 1.552 -4.718 1.00 90.94 103 PRO A CA 1
ATOM 834 C C . PRO A 1 103 ? 9.419 2.722 -4.214 1.00 90.94 103 PRO A C 1
ATOM 836 O O . PRO A 1 103 ? 10.587 2.554 -3.853 1.00 90.94 103 PRO A O 1
ATOM 839 N N . ILE A 1 104 ? 8.805 3.896 -4.121 1.00 87.81 104 ILE A N 1
ATOM 840 C CA . ILE A 1 104 ? 9.380 5.113 -3.552 1.00 87.81 104 ILE A CA 1
ATOM 841 C C . ILE A 1 104 ? 8.393 5.773 -2.592 1.00 87.81 104 ILE A C 1
ATOM 843 O O . ILE A 1 104 ? 7.198 5.484 -2.611 1.00 87.81 104 ILE A O 1
ATOM 847 N N . PHE A 1 105 ? 8.892 6.715 -1.796 1.00 86.62 105 PHE A N 1
ATOM 848 C CA . PHE A 1 105 ? 8.050 7.728 -1.172 1.00 86.62 105 PHE A CA 1
ATOM 849 C C . PHE A 1 105 ? 8.045 8.971 -2.062 1.00 86.62 105 PHE A C 1
ATOM 851 O O . PHE A 1 105 ? 9.090 9.592 -2.243 1.00 86.62 105 PHE A O 1
ATOM 858 N N . ALA A 1 106 ? 6.883 9.310 -2.611 1.00 81.69 106 ALA A N 1
ATOM 859 C CA . ALA A 1 106 ? 6.659 10.524 -3.382 1.00 81.69 106 ALA A CA 1
ATOM 860 C C . ALA A 1 106 ? 5.995 11.585 -2.498 1.00 81.69 106 ALA A C 1
ATOM 862 O O . ALA A 1 106 ? 5.124 11.265 -1.686 1.00 81.69 106 ALA A O 1
ATOM 863 N N . GLU A 1 107 ? 6.396 12.842 -2.669 1.00 84.50 107 GLU A N 1
ATOM 864 C CA . GLU A 1 107 ? 5.725 13.992 -2.066 1.00 84.50 107 GLU A CA 1
ATOM 865 C C . GLU A 1 107 ? 4.793 14.624 -3.108 1.00 84.50 107 GLU A C 1
ATOM 867 O O . GLU A 1 107 ? 5.223 14.961 -4.211 1.00 84.50 107 GLU A O 1
ATOM 872 N N . LEU A 1 108 ? 3.504 14.730 -2.792 1.00 78.06 108 LEU A N 1
ATOM 873 C CA . LEU A 1 108 ? 2.517 15.392 -3.638 1.00 78.06 108 LEU A CA 1
ATOM 874 C C . LEU A 1 108 ? 2.583 16.914 -3.458 1.00 78.06 108 LEU A C 1
ATOM 876 O O . LEU A 1 108 ? 3.158 17.428 -2.503 1.00 78.06 108 LEU A O 1
ATOM 880 N N . SER A 1 109 ? 1.920 17.652 -4.351 1.00 78.81 109 SER A N 1
ATOM 881 C CA . SER A 1 109 ? 1.888 19.123 -4.346 1.00 78.81 109 SER A CA 1
ATOM 882 C C . SER A 1 109 ? 1.332 19.758 -3.065 1.00 78.81 109 SER A C 1
ATOM 884 O O . SER A 1 109 ? 1.587 20.929 -2.808 1.00 78.81 109 SER A O 1
ATOM 886 N N . ASP A 1 110 ? 0.544 19.019 -2.286 1.00 76.38 110 ASP A N 1
ATOM 887 C CA . ASP A 1 110 ? -0.010 19.454 -0.999 1.00 76.38 110 ASP A CA 1
ATOM 888 C C . ASP A 1 110 ? 0.888 19.083 0.204 1.00 76.38 110 ASP A C 1
ATOM 890 O O . ASP A 1 110 ? 0.489 19.281 1.350 1.00 76.38 110 ASP A O 1
ATOM 894 N N . GLY A 1 111 ? 2.097 18.557 -0.042 1.00 79.06 111 GLY A N 1
ATOM 895 C CA . GLY A 1 111 ? 3.065 18.133 0.980 1.00 79.06 111 GLY A CA 1
ATOM 896 C C . GLY A 1 111 ? 2.822 16.724 1.532 1.00 79.06 111 GLY A C 1
ATOM 897 O O . GLY A 1 111 ? 3.604 16.220 2.343 1.00 79.06 111 GLY A O 1
ATOM 898 N N . THR A 1 112 ? 1.755 16.063 1.084 1.00 74.38 112 THR A N 1
ATOM 899 C CA . THR A 1 112 ? 1.465 14.665 1.392 1.00 74.38 112 THR A CA 1
ATOM 900 C C . THR A 1 112 ? 2.614 13.760 0.949 1.00 74.38 112 THR A C 1
ATOM 902 O O . THR A 1 112 ? 3.000 13.787 -0.216 1.00 74.38 112 THR A O 1
ATOM 905 N N . LYS A 1 113 ? 3.077 12.856 1.820 1.00 83.19 113 LYS A N 1
ATOM 906 C CA . LYS A 1 113 ? 3.999 11.774 1.437 1.00 83.19 113 LYS A CA 1
ATOM 907 C C . LYS A 1 113 ? 3.254 10.455 1.287 1.00 83.19 113 LYS A C 1
ATOM 909 O O . LYS A 1 113 ? 2.716 9.939 2.264 1.00 83.19 113 LYS A O 1
ATOM 914 N N . ILE A 1 114 ? 3.267 9.892 0.086 1.00 84.25 114 ILE A N 1
ATOM 915 C CA . ILE A 1 114 ? 2.672 8.586 -0.219 1.00 84.25 114 ILE A CA 1
ATOM 916 C C . ILE A 1 114 ? 3.720 7.621 -0.740 1.00 84.25 114 ILE A C 1
ATOM 918 O O . ILE A 1 114 ? 4.710 8.019 -1.351 1.00 84.25 114 ILE A O 1
ATOM 922 N N . LYS A 1 115 ? 3.484 6.329 -0.526 1.00 86.62 115 LYS A N 1
ATOM 923 C CA . LYS A 1 115 ? 4.280 5.291 -1.167 1.00 86.62 115 LYS A CA 1
ATOM 924 C C . LYS A 1 115 ? 3.632 4.905 -2.487 1.00 86.62 115 LYS A C 1
ATOM 926 O O . LYS A 1 115 ? 2.480 4.482 -2.501 1.00 86.62 115 LYS A O 1
ATOM 931 N N . LEU A 1 116 ? 4.384 5.027 -3.568 1.00 88.06 116 LEU A N 1
ATOM 932 C CA . LEU A 1 116 ? 3.967 4.636 -4.909 1.00 88.06 116 LEU A CA 1
ATOM 933 C C . LEU A 1 116 ? 5.053 3.792 -5.550 1.00 88.06 116 LEU A C 1
ATOM 935 O O . LEU A 1 116 ? 6.224 3.882 -5.193 1.00 88.06 116 LEU A O 1
ATOM 939 N N . CYS A 1 117 ? 4.663 2.998 -6.530 1.00 89.06 117 CYS A N 1
ATOM 940 C CA . CYS A 1 117 ? 5.589 2.454 -7.495 1.00 89.06 117 CYS A CA 1
ATOM 941 C C . CYS A 1 117 ? 5.737 3.450 -8.636 1.00 89.06 117 CYS A C 1
ATOM 943 O O . CYS A 1 117 ? 4.735 3.869 -9.207 1.00 89.06 117 CYS A O 1
ATOM 945 N N . ILE A 1 118 ? 6.960 3.810 -8.996 1.00 87.75 118 ILE A N 1
ATOM 946 C CA . ILE A 1 118 ? 7.193 4.595 -10.206 1.00 87.75 118 ILE A CA 1
ATOM 947 C C . ILE A 1 118 ? 8.167 3.851 -11.105 1.00 87.75 118 ILE A C 1
ATOM 949 O O . ILE A 1 118 ? 9.133 3.253 -10.638 1.00 87.75 118 ILE A O 1
ATOM 953 N N . GLU A 1 119 ? 7.905 3.887 -12.402 1.00 86.81 119 GLU A N 1
ATOM 954 C CA . GLU A 1 119 ? 8.882 3.527 -13.431 1.00 86.81 119 GLU A CA 1
ATOM 955 C C . GLU A 1 119 ? 9.876 4.656 -13.710 1.00 86.81 119 GLU A C 1
ATOM 957 O O . GLU A 1 119 ? 9.552 5.826 -13.530 1.00 86.81 119 GLU A O 1
ATOM 962 N N . MET A 1 120 ? 11.054 4.307 -14.238 1.00 86.75 120 MET A N 1
ATOM 963 C CA . MET A 1 120 ? 12.075 5.278 -14.660 1.00 86.75 120 MET A CA 1
ATOM 964 C C . MET A 1 120 ? 11.528 6.397 -15.566 1.00 86.75 120 MET A C 1
ATOM 966 O O . MET A 1 120 ? 11.918 7.537 -15.363 1.00 86.75 120 MET A O 1
ATOM 970 N N . PRO A 1 121 ? 10.612 6.156 -16.528 1.00 84.69 121 PRO A N 1
ATOM 971 C CA . PRO A 1 121 ? 10.107 7.238 -17.374 1.00 84.69 121 PRO A CA 1
ATOM 972 C C . PRO A 1 121 ? 9.209 8.259 -16.650 1.00 84.69 121 PRO A C 1
ATOM 974 O O . PRO A 1 121 ? 8.865 9.270 -17.256 1.00 84.69 121 PRO A O 1
ATOM 977 N N . HIS A 1 122 ? 8.827 8.022 -15.388 1.00 83.44 122 HIS A N 1
ATOM 978 C CA . HIS A 1 122 ? 8.093 9.000 -14.571 1.00 83.44 122 HIS A CA 1
ATOM 979 C C . HIS A 1 122 ? 8.988 10.066 -13.945 1.00 83.44 122 HIS A C 1
ATOM 981 O O . HIS A 1 122 ? 8.490 11.110 -13.530 1.00 83.44 122 HIS A O 1
ATOM 987 N N . VAL A 1 123 ? 10.281 9.782 -13.814 1.00 83.19 123 VAL A N 1
ATOM 988 C CA . VAL A 1 123 ? 11.252 10.665 -13.170 1.00 83.19 123 VAL A CA 1
ATOM 989 C C . VAL A 1 123 ? 12.177 11.266 -14.208 1.00 83.19 123 VAL A C 1
ATOM 991 O O . VAL A 1 123 ? 12.392 10.708 -15.286 1.00 83.19 123 VAL A O 1
ATOM 994 N N . ASP A 1 124 ? 12.739 12.426 -13.884 1.00 85.50 124 ASP A N 1
ATOM 995 C CA . ASP A 1 124 ? 13.757 13.012 -14.740 1.00 85.50 124 ASP A CA 1
ATOM 996 C C . ASP A 1 124 ? 15.012 12.118 -14.802 1.00 85.50 124 ASP A C 1
ATOM 998 O O . ASP A 1 124 ? 15.228 11.215 -13.986 1.00 85.50 124 ASP A O 1
ATOM 1002 N N . GLU A 1 125 ? 15.852 12.332 -15.813 1.00 84.00 125 GLU A N 1
ATOM 1003 C CA . GLU A 1 125 ? 17.022 11.483 -16.065 1.00 84.00 125 GLU A CA 1
ATOM 1004 C C . GLU A 1 125 ? 18.030 11.492 -14.900 1.00 84.00 125 GLU A C 1
ATOM 1006 O O . GLU A 1 125 ? 18.685 10.482 -14.618 1.00 84.00 125 GLU A O 1
ATOM 1011 N N . LYS A 1 126 ? 18.132 12.614 -14.180 1.00 85.38 126 LYS A N 1
ATOM 1012 C CA . LYS A 1 126 ? 19.051 12.765 -13.052 1.00 85.38 126 LYS A CA 1
ATOM 1013 C C . LYS A 1 126 ? 18.557 11.957 -11.851 1.00 85.38 126 LYS A C 1
ATOM 1015 O O . LYS A 1 126 ? 19.328 11.183 -11.279 1.00 85.38 126 LYS A O 1
ATOM 1020 N N . GLU A 1 127 ? 17.282 12.096 -11.503 1.00 84.50 127 GLU A N 1
ATOM 1021 C CA . GLU A 1 127 ? 16.633 11.357 -10.418 1.00 84.50 127 GLU A CA 1
ATOM 1022 C C . GLU A 1 127 ? 16.546 9.863 -10.726 1.00 84.50 127 GLU A C 1
ATOM 1024 O O . GLU A 1 127 ? 16.747 9.028 -9.841 1.00 84.50 127 GLU A O 1
ATOM 1029 N N . THR A 1 128 ? 16.349 9.514 -11.999 1.00 86.88 128 THR A N 1
ATOM 1030 C CA . THR A 1 128 ? 16.377 8.131 -12.477 1.00 86.88 128 THR A CA 1
ATOM 1031 C C . THR A 1 128 ? 17.678 7.438 -12.085 1.00 86.88 128 THR A C 1
ATOM 1033 O O . THR A 1 128 ? 17.658 6.341 -11.523 1.00 86.88 128 THR A O 1
ATOM 1036 N N . MET A 1 129 ? 18.825 8.072 -12.333 1.00 85.12 129 MET A N 1
ATOM 1037 C CA . MET A 1 129 ? 20.119 7.485 -11.982 1.00 85.12 129 MET A CA 1
ATOM 1038 C C . MET A 1 129 ? 20.367 7.477 -10.472 1.00 85.12 129 MET A C 1
ATOM 1040 O O . MET A 1 129 ? 20.934 6.511 -9.955 1.00 85.12 129 MET A O 1
ATOM 1044 N N . GLU A 1 130 ? 19.919 8.515 -9.765 1.00 88.56 130 GLU A N 1
ATOM 1045 C CA . GLU A 1 130 ? 20.047 8.628 -8.310 1.00 88.56 130 GLU A CA 1
ATOM 1046 C C . GLU A 1 130 ? 19.246 7.557 -7.554 1.00 88.56 130 GLU A C 1
ATOM 1048 O O . GLU A 1 130 ? 19.726 7.018 -6.553 1.00 88.56 130 GLU A O 1
ATOM 1053 N N . TYR A 1 131 ? 18.043 7.220 -8.021 1.00 87.19 131 TYR A N 1
ATOM 1054 C CA . TYR A 1 131 ? 17.169 6.255 -7.352 1.00 87.19 131 TYR A CA 1
ATOM 1055 C C . TYR A 1 131 ? 17.247 4.857 -7.961 1.00 87.19 131 TYR A C 1
ATOM 1057 O O . TYR A 1 131 ? 17.453 3.890 -7.225 1.00 87.19 131 TYR A O 1
ATOM 1065 N N . PHE A 1 132 ? 17.138 4.734 -9.282 1.00 88.12 132 PHE A N 1
ATOM 1066 C CA . PHE A 1 132 ? 16.962 3.449 -9.968 1.00 88.12 132 PHE A CA 1
ATOM 1067 C C . PHE A 1 132 ? 18.231 2.901 -10.624 1.00 88.12 132 PHE A C 1
ATOM 1069 O O . PHE A 1 132 ? 18.260 1.733 -11.009 1.00 88.12 132 PHE A O 1
ATOM 1076 N N . GLY A 1 133 ? 19.305 3.690 -10.707 1.00 84.50 133 GLY A N 1
ATOM 1077 C CA . GLY A 1 133 ? 20.586 3.229 -11.243 1.00 84.50 133 GLY A CA 1
ATOM 1078 C C . GLY A 1 133 ? 21.214 2.072 -10.438 1.00 84.50 133 GLY A C 1
ATOM 1079 O O . GLY A 1 133 ? 20.763 1.749 -9.335 1.00 84.50 133 GLY A O 1
ATOM 1080 N N . PRO A 1 134 ? 22.317 1.460 -10.911 1.00 81.62 134 PRO A N 1
ATOM 1081 C CA . PRO A 1 134 ? 22.960 0.300 -10.268 1.00 81.62 134 PRO A CA 1
ATOM 1082 C C . PRO A 1 134 ? 23.330 0.496 -8.798 1.00 81.62 134 PRO A C 1
ATOM 1084 O O . PRO A 1 134 ? 23.303 -0.446 -8.012 1.00 81.62 134 PRO A O 1
ATOM 1087 N N . ARG A 1 135 ? 23.671 1.736 -8.431 1.00 82.88 135 ARG A N 1
ATOM 1088 C CA . ARG A 1 135 ? 24.007 2.169 -7.065 1.00 82.88 135 ARG A CA 1
ATOM 1089 C C . ARG A 1 135 ? 22.999 3.183 -6.518 1.00 82.88 135 ARG A C 1
ATOM 1091 O O . ARG A 1 135 ? 23.333 3.964 -5.633 1.00 82.88 135 ARG A O 1
ATOM 1098 N N . GLY A 1 136 ? 21.807 3.212 -7.107 1.00 85.19 136 GLY A N 1
ATOM 1099 C CA . GLY A 1 136 ? 20.747 4.122 -6.718 1.00 85.19 136 GLY A CA 1
ATOM 1100 C C . GLY A 1 136 ? 20.141 3.767 -5.361 1.00 85.19 136 GLY A C 1
ATOM 1101 O O . GLY A 1 136 ? 20.358 2.678 -4.825 1.00 85.19 136 GLY A O 1
ATOM 1102 N N . LYS A 1 137 ? 19.382 4.709 -4.805 1.00 88.50 137 LYS A N 1
ATOM 1103 C CA . LYS A 1 137 ? 18.786 4.624 -3.462 1.00 88.50 137 LYS A CA 1
ATOM 1104 C C . LYS A 1 137 ? 17.642 3.611 -3.336 1.00 88.50 137 LYS A C 1
ATOM 1106 O O . LYS A 1 137 ? 17.307 3.231 -2.214 1.00 88.50 137 LYS A O 1
ATOM 1111 N N . ALA A 1 138 ? 17.021 3.190 -4.440 1.00 89.56 138 ALA A N 1
ATOM 1112 C CA . ALA A 1 138 ? 15.936 2.217 -4.402 1.00 89.56 138 ALA A CA 1
ATOM 1113 C C . ALA A 1 138 ? 16.446 0.869 -3.871 1.00 89.56 138 ALA A C 1
ATOM 1115 O O . ALA A 1 138 ? 17.397 0.288 -4.395 1.00 89.56 138 ALA A O 1
ATOM 1116 N N . THR A 1 139 ? 15.796 0.363 -2.825 1.00 91.25 139 THR A N 1
ATOM 1117 C CA . THR A 1 139 ? 16.159 -0.912 -2.185 1.00 91.25 139 THR A CA 1
ATOM 1118 C C . THR A 1 139 ? 15.476 -2.111 -2.836 1.00 91.25 139 THR A C 1
ATOM 1120 O O . THR A 1 139 ? 15.958 -3.240 -2.735 1.00 91.25 139 THR A O 1
ATOM 1123 N N . HIS A 1 140 ? 14.361 -1.866 -3.520 1.00 93.50 140 HIS A N 1
ATOM 1124 C CA . HIS A 1 140 ? 13.523 -2.877 -4.142 1.00 93.50 140 HIS A CA 1
ATOM 1125 C C . HIS A 1 140 ? 13.276 -2.540 -5.605 1.00 93.50 140 HIS A C 1
ATOM 1127 O O . HIS A 1 140 ? 13.249 -1.371 -5.992 1.00 93.50 140 HIS A O 1
ATOM 1133 N N . PHE A 1 141 ? 13.102 -3.587 -6.400 1.00 91.88 141 PHE A N 1
ATOM 1134 C CA . PHE A 1 141 ? 12.706 -3.479 -7.792 1.00 91.88 141 PHE A CA 1
ATOM 1135 C C . PHE A 1 141 ? 11.177 -3.396 -7.921 1.00 91.88 141 PHE A C 1
ATOM 1137 O O . PHE A 1 141 ? 10.445 -3.677 -6.967 1.00 91.88 141 PHE A O 1
ATOM 1144 N N . ASN A 1 142 ? 10.714 -3.004 -9.109 1.00 89.00 142 ASN A N 1
ATOM 1145 C CA . ASN A 1 142 ? 9.315 -2.981 -9.529 1.00 89.00 142 ASN A CA 1
ATOM 1146 C C . ASN A 1 142 ? 8.548 -4.239 -9.074 1.00 89.00 142 ASN A C 1
ATOM 1148 O O . ASN A 1 142 ? 9.148 -5.322 -9.055 1.00 89.00 142 ASN A O 1
ATOM 1152 N N . PRO A 1 143 ? 7.247 -4.149 -8.730 1.00 90.31 143 PRO A N 1
ATOM 1153 C CA . PRO A 1 143 ? 6.505 -5.318 -8.323 1.00 90.31 143 PRO A CA 1
ATOM 1154 C C . PRO A 1 143 ? 6.486 -6.400 -9.395 1.00 90.31 143 PRO A C 1
ATOM 1156 O O . PRO A 1 143 ? 6.408 -6.154 -10.598 1.00 90.31 143 PRO A O 1
ATOM 1159 N N . VAL A 1 144 ? 6.577 -7.625 -8.903 1.00 90.56 144 VAL A N 1
ATOM 1160 C CA . VAL A 1 144 ? 6.666 -8.862 -9.681 1.00 90.56 144 VAL A CA 1
ATOM 1161 C C . VAL A 1 144 ? 5.427 -9.730 -9.467 1.00 90.56 144 VAL A C 1
ATOM 1163 O O . VAL A 1 144 ? 5.172 -10.660 -10.226 1.00 90.56 144 VAL A O 1
ATOM 1166 N N . LEU A 1 145 ? 4.648 -9.404 -8.431 1.00 91.81 145 LEU A N 1
ATOM 1167 C CA . LEU A 1 145 ? 3.353 -9.978 -8.101 1.00 91.81 145 LEU A CA 1
ATOM 1168 C C . LEU A 1 145 ? 2.395 -8.852 -7.726 1.00 91.81 145 LEU A C 1
ATOM 1170 O O . LEU A 1 145 ? 2.782 -7.901 -7.046 1.00 91.81 145 LEU A O 1
ATOM 1174 N N . ALA A 1 146 ? 1.132 -9.004 -8.104 1.00 91.25 146 ALA A N 1
ATOM 1175 C CA . ALA A 1 146 ? 0.072 -8.101 -7.696 1.00 91.25 146 ALA A CA 1
ATOM 1176 C C . ALA A 1 146 ? -1.125 -8.902 -7.189 1.00 91.25 146 ALA A C 1
ATOM 1178 O O . ALA A 1 146 ? -1.645 -9.775 -7.885 1.00 91.25 146 ALA A O 1
ATOM 1179 N N . PHE A 1 147 ? -1.570 -8.575 -5.982 1.00 91.75 147 PHE A N 1
ATOM 1180 C CA . PHE A 1 147 ? -2.827 -9.039 -5.414 1.00 91.75 147 PHE A CA 1
ATOM 1181 C C . PHE A 1 147 ? -3.707 -7.821 -5.202 1.00 91.75 147 PHE A C 1
ATOM 1183 O O . PHE A 1 147 ? -3.263 -6.816 -4.654 1.00 91.75 147 PHE A O 1
ATOM 1190 N N . PHE A 1 148 ? -4.948 -7.894 -5.650 1.00 90.50 148 PHE A N 1
ATOM 1191 C CA . PHE A 1 148 ? -5.852 -6.760 -5.601 1.00 90.50 148 PHE A CA 1
ATOM 1192 C C . PHE A 1 148 ? -7.273 -7.250 -5.349 1.00 90.50 148 PHE A C 1
ATOM 1194 O O . PHE A 1 148 ? -7.689 -8.307 -5.836 1.00 90.50 148 PHE A O 1
ATOM 1201 N N . GLU A 1 149 ? -8.010 -6.507 -4.534 1.00 90.31 149 GLU A N 1
ATOM 1202 C CA . GLU A 1 149 ? -9.382 -6.853 -4.198 1.00 90.31 149 GLU A CA 1
ATOM 1203 C C . GLU A 1 149 ? -10.310 -6.658 -5.404 1.00 90.31 149 GLU A C 1
ATOM 1205 O O . GLU A 1 149 ? -10.442 -5.573 -5.961 1.00 90.31 149 GLU A O 1
ATOM 1210 N N . LEU A 1 150 ? -11.043 -7.705 -5.787 1.00 89.25 150 LEU A N 1
ATOM 1211 C CA . LEU A 1 150 ? -12.130 -7.570 -6.769 1.00 89.25 150 LEU A CA 1
ATOM 1212 C C . LEU A 1 150 ? -13.404 -6.993 -6.135 1.00 89.25 150 LEU A C 1
ATOM 1214 O O . LEU A 1 150 ? -14.280 -6.452 -6.822 1.00 89.25 150 LEU A O 1
ATOM 1218 N N . ARG A 1 151 ? -13.529 -7.145 -4.815 1.00 88.88 151 ARG A N 1
ATOM 1219 C CA . ARG A 1 151 ? -14.642 -6.673 -3.997 1.00 88.88 151 ARG A CA 1
ATOM 1220 C C . ARG A 1 151 ? -14.122 -6.229 -2.639 1.00 88.88 151 ARG A C 1
ATOM 1222 O O . ARG A 1 151 ? -13.289 -6.922 -2.071 1.00 88.88 151 ARG A O 1
ATOM 1229 N N . THR A 1 152 ? -14.661 -5.130 -2.125 1.00 85.50 152 THR A N 1
ATOM 1230 C CA . THR A 1 152 ? -14.352 -4.649 -0.774 1.00 85.50 152 THR A CA 1
ATOM 1231 C C . THR A 1 152 ? -14.930 -5.584 0.288 1.00 85.50 152 THR A C 1
ATOM 1233 O O . THR A 1 152 ? -15.751 -6.462 0.003 1.00 85.50 152 THR A O 1
ATOM 1236 N N . ASN A 1 153 ? -14.576 -5.332 1.545 1.00 78.62 153 ASN A N 1
ATOM 1237 C CA . ASN A 1 153 ? -15.170 -6.013 2.690 1.00 78.62 153 ASN A CA 1
ATOM 1238 C C . ASN A 1 153 ? -16.668 -5.702 2.842 1.00 78.62 153 ASN A C 1
ATOM 1240 O O . ASN A 1 153 ? -17.151 -4.626 2.472 1.00 78.62 153 ASN A O 1
ATOM 1244 N N . LYS A 1 154 ? -17.401 -6.667 3.404 1.00 77.31 154 LYS A N 1
ATOM 1245 C CA . LYS A 1 154 ? -18.793 -6.501 3.831 1.00 77.31 154 LYS A CA 1
ATOM 1246 C C . LYS A 1 154 ? -18.817 -5.728 5.149 1.00 77.31 154 LYS A C 1
ATOM 1248 O O . LYS A 1 154 ? -18.060 -6.060 6.065 1.00 77.31 154 LYS A O 1
ATOM 1253 N N . ARG A 1 155 ? -19.702 -4.738 5.287 1.00 76.19 155 ARG A N 1
ATOM 1254 C CA . ARG A 1 155 ? -19.856 -4.051 6.578 1.00 76.19 155 ARG A CA 1
ATOM 1255 C C . ARG A 1 155 ? -20.607 -4.958 7.556 1.00 76.19 155 ARG A C 1
ATOM 1257 O O . ARG A 1 155 ? -21.571 -5.623 7.185 1.00 76.19 155 ARG A O 1
ATOM 1264 N N . SER A 1 156 ? -20.202 -4.964 8.825 1.00 72.50 156 SER A N 1
ATOM 1265 C CA . SER A 1 156 ? -20.759 -5.866 9.852 1.00 72.50 156 SER A CA 1
ATOM 1266 C C . SER A 1 156 ? -22.275 -5.734 10.053 1.00 72.50 156 SER A C 1
ATOM 1268 O O . SER A 1 156 ? -22.932 -6.693 10.449 1.00 72.50 156 SER A O 1
ATOM 1270 N N . PHE A 1 157 ? -22.843 -4.563 9.755 1.00 75.00 157 PHE A N 1
ATOM 1271 C CA . PHE A 1 157 ? -24.275 -4.286 9.878 1.00 75.00 157 PHE A CA 1
ATOM 1272 C C . PHE A 1 157 ? -25.094 -4.608 8.616 1.00 75.00 157 PHE A C 1
ATOM 1274 O O . PHE A 1 157 ? -26.324 -4.545 8.661 1.00 75.00 157 PHE A O 1
ATOM 1281 N N . GLU A 1 158 ? -24.456 -4.954 7.494 1.00 76.50 158 GLU A N 1
ATOM 1282 C CA . GLU A 1 158 ? -25.158 -5.411 6.293 1.00 76.50 158 GLU A CA 1
ATOM 1283 C C . GLU A 1 158 ? -25.703 -6.831 6.562 1.00 76.50 158 GLU A C 1
ATOM 1285 O O . GLU A 1 158 ? -24.954 -7.784 6.783 1.00 76.50 158 GLU A O 1
ATOM 1290 N N . LYS A 1 159 ? -27.028 -6.997 6.604 1.00 64.38 159 LYS A N 1
ATOM 1291 C CA . LYS A 1 159 ? -27.696 -8.310 6.721 1.00 64.38 159 LYS A CA 1
ATOM 1292 C C . LYS A 1 159 ? -27.906 -8.870 5.301 1.00 64.38 159 LYS A C 1
ATOM 1294 O O . LYS A 1 159 ? -28.117 -8.057 4.414 1.00 64.38 159 LYS A O 1
ATOM 1299 N N . GLU A 1 160 ? -27.840 -10.197 5.096 1.00 65.75 160 GLU A N 1
ATOM 1300 C CA . GLU A 1 160 ? -27.801 -10.945 3.797 1.00 65.75 160 GLU A CA 1
ATOM 1301 C C . GLU A 1 160 ? -26.387 -11.266 3.253 1.00 65.75 160 GLU A C 1
ATOM 1303 O O . GLU A 1 160 ? -25.417 -10.615 3.666 1.00 65.75 160 GLU A O 1
ATOM 1308 N N . PRO A 1 161 ? -26.197 -12.270 2.358 1.00 62.44 161 PRO A N 1
ATOM 1309 C CA . PRO A 1 161 ? -24.890 -12.609 1.790 1.00 62.44 161 PRO A CA 1
ATOM 1310 C C . PRO A 1 161 ? -24.521 -11.603 0.692 1.00 62.44 161 PRO A C 1
ATOM 1312 O O . PRO A 1 161 ? -24.350 -11.934 -0.480 1.00 62.44 161 PRO A O 1
ATOM 1315 N N . VAL A 1 162 ? -24.424 -10.331 1.071 1.00 64.62 162 VAL A N 1
ATOM 1316 C CA . VAL A 1 162 ? -23.905 -9.283 0.204 1.00 64.62 162 VAL A CA 1
ATOM 1317 C C . VAL A 1 162 ? -22.397 -9.483 0.134 1.00 64.62 162 VAL A C 1
ATOM 1319 O O . VAL A 1 162 ? -21.661 -9.149 1.061 1.00 64.62 162 VAL A O 1
ATOM 1322 N N . LEU A 1 163 ? -21.935 -10.077 -0.966 1.00 73.81 163 LEU A N 1
ATOM 1323 C CA . LEU A 1 163 ? -20.543 -9.950 -1.382 1.00 73.81 163 LEU A CA 1
ATOM 1324 C C . LEU A 1 163 ? -20.258 -8.448 -1.473 1.00 73.81 163 LEU A C 1
ATOM 1326 O O . LEU A 1 163 ? -21.028 -7.745 -2.133 1.00 73.81 163 LEU A O 1
ATOM 1330 N N . GLY A 1 164 ? -19.204 -7.962 -0.813 1.00 78.44 164 GLY A N 1
ATOM 1331 C CA . GLY A 1 164 ? -18.929 -6.528 -0.729 1.00 78.44 164 GLY A CA 1
ATOM 1332 C C . GLY A 1 164 ? -18.811 -5.843 -2.096 1.00 78.44 164 GLY A C 1
ATOM 1333 O O . GLY A 1 164 ? -18.897 -6.467 -3.168 1.00 78.44 164 GLY A O 1
ATOM 1334 N N . LYS A 1 165 ? -18.693 -4.515 -2.084 1.00 85.00 165 LYS A N 1
ATOM 1335 C CA . LYS A 1 165 ? -18.865 -3.691 -3.287 1.00 85.00 165 LYS A CA 1
ATOM 1336 C C . LYS A 1 165 ? -17.816 -4.062 -4.332 1.00 85.00 165 LYS A C 1
ATOM 1338 O O . LYS A 1 165 ? -16.640 -4.170 -4.007 1.00 85.00 165 LYS A O 1
ATOM 1343 N N . LYS A 1 166 ? -18.236 -4.258 -5.589 1.00 89.31 166 LYS A N 1
ATOM 1344 C CA . LYS A 1 166 ? -17.294 -4.451 -6.704 1.00 89.31 166 LYS A CA 1
ATOM 1345 C C . LYS A 1 166 ? -16.354 -3.256 -6.763 1.00 89.31 166 LYS A C 1
ATOM 1347 O O . LYS A 1 166 ? -16.821 -2.115 -6.781 1.00 89.31 166 LYS A O 1
ATOM 1352 N N . VAL A 1 167 ? -15.061 -3.532 -6.819 1.00 89.50 167 VAL A N 1
ATOM 1353 C CA . VAL A 1 167 ? -14.056 -2.484 -6.939 1.00 89.50 167 VAL A CA 1
ATOM 1354 C C . VAL A 1 167 ? -14.062 -1.971 -8.371 1.00 89.50 167 VAL A C 1
ATOM 1356 O O . VAL A 1 167 ? -14.058 -2.748 -9.324 1.00 89.50 167 VAL A O 1
ATOM 1359 N N . ASN A 1 168 ? -14.109 -0.649 -8.522 1.00 88.31 168 ASN A N 1
ATOM 1360 C CA . ASN A 1 168 ? -13.954 -0.003 -9.814 1.00 88.31 168 ASN A CA 1
ATOM 1361 C C . ASN A 1 168 ? -12.626 0.755 -9.842 1.00 88.31 168 ASN A C 1
ATOM 1363 O O . ASN A 1 168 ? -12.578 1.940 -9.516 1.00 88.31 168 ASN A O 1
ATOM 1367 N N . TYR A 1 169 ? -11.564 0.058 -10.243 1.00 86.06 169 TYR A N 1
ATOM 1368 C CA . TYR A 1 169 ? -10.220 0.627 -10.318 1.00 86.06 169 TYR A CA 1
ATOM 1369 C C . TYR A 1 169 ? -10.101 1.791 -11.306 1.00 86.06 169 TYR A C 1
ATOM 1371 O O . TYR A 1 169 ? -9.270 2.667 -11.097 1.00 86.06 169 TYR A O 1
ATOM 1379 N N . SER A 1 170 ? -10.986 1.899 -12.305 1.00 82.62 170 SER A N 1
ATOM 1380 C CA . SER A 1 170 ? -10.977 3.056 -13.210 1.00 82.62 170 SER A CA 1
ATOM 1381 C C . SER A 1 170 ? -11.289 4.374 -12.490 1.00 82.62 170 SER A C 1
ATOM 1383 O O . SER A 1 170 ? -11.002 5.436 -13.024 1.00 82.62 170 SER A O 1
ATOM 1385 N N . LYS A 1 171 ? -11.907 4.319 -11.300 1.00 83.75 171 LYS A N 1
ATOM 1386 C CA . LYS A 1 171 ? -12.160 5.489 -10.443 1.00 83.75 171 LYS A CA 1
ATOM 1387 C C . LYS A 1 171 ? -11.027 5.780 -9.459 1.00 83.75 171 LYS A C 1
ATOM 1389 O O 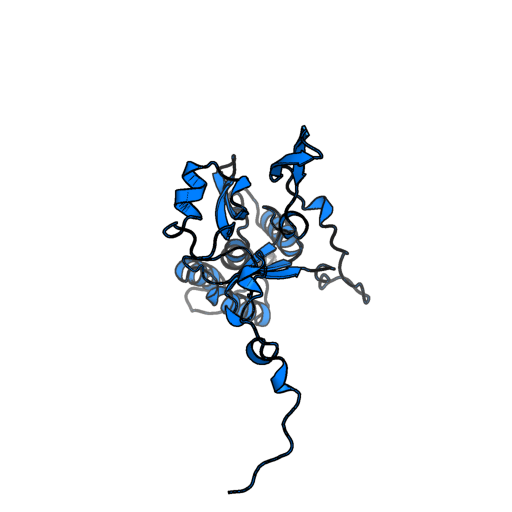. LYS A 1 171 ? -11.084 6.793 -8.775 1.00 83.75 171 LYS A O 1
ATOM 1394 N N . LEU A 1 172 ? -10.067 4.865 -9.345 1.00 80.19 172 LEU A N 1
ATOM 1395 C CA . LEU A 1 172 ? -8.904 4.976 -8.464 1.00 80.19 172 LEU A CA 1
ATOM 1396 C C . LEU A 1 172 ? -7.644 5.365 -9.237 1.00 80.19 172 LEU A C 1
ATOM 1398 O O . LEU A 1 172 ? -6.631 5.679 -8.617 1.00 80.19 172 LEU A O 1
ATOM 1402 N N . PHE A 1 173 ? -7.719 5.338 -10.571 1.00 77.38 173 PHE A N 1
ATOM 1403 C CA . PHE A 1 173 ? -6.669 5.819 -11.449 1.00 77.38 173 PHE A CA 1
ATOM 1404 C C . PHE A 1 173 ? -6.347 7.278 -11.129 1.00 77.38 173 PHE A C 1
ATOM 1406 O O . PHE A 1 173 ? -7.239 8.124 -11.053 1.00 77.38 173 PHE A O 1
ATOM 1413 N N . ASP A 1 174 ? -5.064 7.538 -10.924 1.00 74.88 174 ASP A N 1
ATOM 1414 C CA . ASP A 1 174 ? -4.538 8.861 -10.648 1.00 74.88 174 ASP A CA 1
ATOM 1415 C C . ASP A 1 174 ? -4.029 9.446 -11.968 1.00 74.88 174 ASP A C 1
ATOM 1417 O O . ASP A 1 174 ? -3.014 9.008 -12.508 1.00 74.88 174 ASP A O 1
ATOM 1421 N N . ASP A 1 175 ? -4.771 10.410 -12.512 1.00 74.50 175 ASP A N 1
ATOM 1422 C CA . ASP A 1 175 ? -4.532 10.996 -13.837 1.00 74.50 175 ASP A CA 1
ATOM 1423 C C . ASP A 1 175 ? -3.218 11.781 -13.946 1.00 74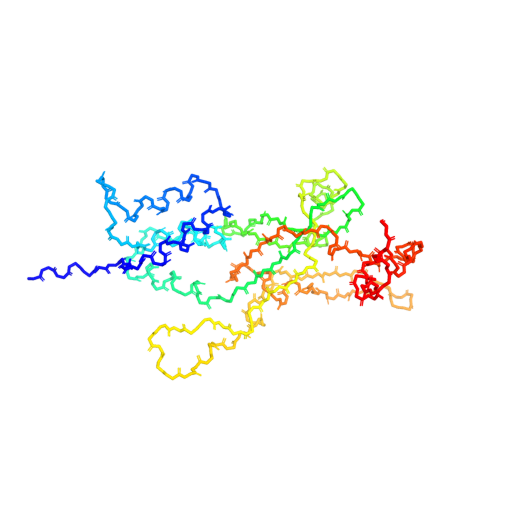.50 175 ASP A C 1
ATOM 1425 O O . ASP A 1 175 ? -2.799 12.154 -15.046 1.00 74.50 175 ASP A O 1
ATOM 1429 N N . ARG A 1 176 ? -2.530 11.978 -12.820 1.00 73.25 176 ARG A N 1
ATOM 1430 C CA . ARG A 1 176 ? -1.192 12.565 -12.757 1.00 73.25 176 ARG A CA 1
ATOM 1431 C C . ARG A 1 176 ? -0.104 11.601 -13.233 1.00 73.25 176 ARG A C 1
ATOM 1433 O O . ARG A 1 176 ? 0.984 12.064 -13.566 1.00 73.25 176 ARG A O 1
ATOM 1440 N N . PHE A 1 177 ? -0.381 10.295 -13.279 1.00 72.75 177 PHE A N 1
ATOM 1441 C CA . PHE A 1 177 ? 0.589 9.261 -13.643 1.00 72.75 177 PHE A CA 1
ATOM 1442 C C . PHE A 1 177 ? 0.238 8.649 -15.002 1.00 72.75 177 PHE A C 1
ATOM 1444 O O . PHE A 1 177 ? -0.646 7.805 -15.129 1.00 72.75 177 PHE A O 1
ATOM 1451 N N . TRP A 1 178 ? 0.932 9.108 -16.039 1.00 75.56 178 TRP A N 1
ATOM 1452 C CA . TRP A 1 178 ? 0.920 8.508 -17.370 1.00 75.56 178 TRP A CA 1
ATOM 1453 C C . TRP A 1 178 ? 2.280 8.721 -18.029 1.00 75.56 178 TRP A C 1
ATOM 1455 O O . TRP A 1 178 ? 2.998 9.676 -17.719 1.00 75.56 178 TRP A O 1
ATOM 1465 N N . LEU A 1 179 ? 2.636 7.827 -18.947 1.00 82.88 179 LEU A N 1
ATOM 1466 C CA . LEU A 1 179 ? 3.929 7.841 -19.612 1.00 82.88 179 LEU A CA 1
ATOM 1467 C C . LEU A 1 179 ? 3.794 8.287 -21.058 1.00 82.88 179 LEU A C 1
ATOM 1469 O O . LEU A 1 179 ? 2.947 7.799 -21.806 1.00 82.88 179 LEU A O 1
ATOM 1473 N N . LEU A 1 180 ? 4.681 9.192 -21.464 1.00 83.31 180 LEU A N 1
ATOM 1474 C CA . LEU A 1 180 ? 4.858 9.547 -22.860 1.00 83.31 180 LEU A CA 1
ATOM 1475 C C . LEU A 1 180 ? 6.125 8.887 -23.398 1.00 83.31 180 LEU A C 1
ATOM 1477 O O . LEU A 1 180 ? 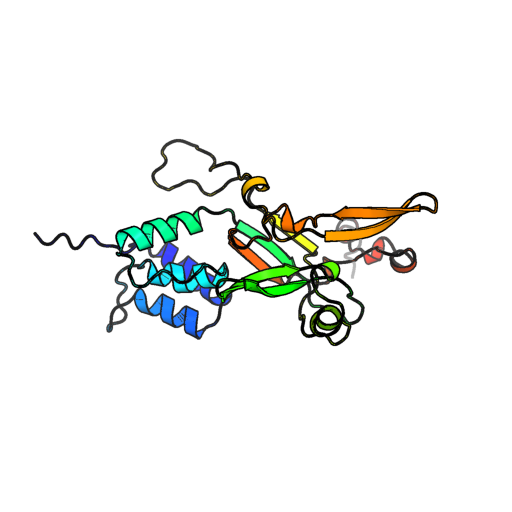7.243 9.310 -23.097 1.00 83.31 180 LEU A O 1
ATOM 1481 N N . THR A 1 181 ? 5.951 7.884 -24.249 1.00 84.00 181 THR A N 1
ATOM 1482 C CA . THR A 1 181 ? 7.072 7.104 -24.767 1.00 84.00 181 THR A CA 1
ATOM 1483 C C . THR A 1 181 ? 7.304 7.406 -26.241 1.00 84.00 181 THR A C 1
ATOM 1485 O O . THR A 1 181 ? 6.436 7.205 -27.092 1.00 84.00 181 THR A O 1
ATOM 1488 N N . LYS A 1 182 ? 8.515 7.869 -26.571 1.00 87.31 182 LYS A N 1
ATOM 1489 C CA . LYS A 1 182 ? 8.954 8.043 -27.962 1.00 87.31 182 LYS A CA 1
ATOM 1490 C C . LYS A 1 182 ? 9.372 6.694 -28.541 1.00 87.31 182 LYS A C 1
ATOM 1492 O O . LYS A 1 182 ? 10.202 5.987 -27.965 1.00 87.31 182 LYS A O 1
ATOM 1497 N N . ARG A 1 183 ? 8.801 6.343 -29.686 1.00 89.00 183 ARG A N 1
ATOM 1498 C CA . ARG A 1 183 ? 9.070 5.103 -30.422 1.00 89.00 183 ARG A CA 1
ATOM 1499 C C . ARG A 1 183 ? 9.164 5.402 -31.912 1.00 89.00 183 ARG A C 1
ATOM 1501 O O . ARG A 1 183 ? 8.908 6.517 -32.356 1.00 89.00 183 ARG A O 1
ATOM 1508 N N . GLU A 1 184 ? 9.506 4.384 -32.685 1.00 94.56 184 GLU A N 1
ATOM 1509 C CA . GLU A 1 184 ? 9.485 4.442 -34.139 1.00 94.56 184 GLU A CA 1
ATOM 1510 C C . GLU A 1 184 ? 8.440 3.459 -34.672 1.00 94.56 184 GLU A C 1
ATOM 1512 O O . GLU A 1 184 ? 8.383 2.305 -34.245 1.00 94.56 184 GLU A O 1
ATOM 1517 N N . TYR A 1 185 ? 7.608 3.913 -35.605 1.00 92.88 185 TYR A N 1
ATOM 1518 C CA . TYR A 1 185 ? 6.694 3.062 -36.355 1.00 92.88 185 TYR A CA 1
ATOM 1519 C C . TYR A 1 185 ? 6.977 3.238 -37.846 1.00 92.88 185 TYR A C 1
ATOM 1521 O O . TYR A 1 185 ? 6.706 4.291 -38.419 1.00 92.88 185 TYR A O 1
ATOM 1529 N N . LYS A 1 186 ? 7.546 2.199 -38.472 1.00 94.00 186 LYS A N 1
ATOM 1530 C CA . LYS A 1 186 ? 7.916 2.180 -39.900 1.00 94.00 186 LYS A CA 1
ATOM 1531 C C . LYS A 1 186 ? 8.838 3.343 -40.314 1.00 94.00 186 LYS A C 1
ATOM 1533 O O . LYS A 1 186 ? 8.572 4.003 -41.315 1.00 94.00 186 LYS A O 1
ATOM 1538 N N . GLY A 1 187 ? 9.896 3.619 -39.550 1.00 94.19 187 GLY A N 1
ATOM 1539 C CA . GLY A 1 187 ? 10.809 4.731 -39.848 1.00 94.19 187 GLY A CA 1
ATOM 1540 C C . GLY A 1 187 ? 10.307 6.108 -39.409 1.00 94.19 187 GLY A C 1
ATOM 1541 O O . GLY A 1 187 ? 11.030 7.088 -39.562 1.00 94.19 187 GLY A O 1
ATOM 1542 N N . VAL A 1 188 ? 9.082 6.213 -38.880 1.00 94.69 188 VAL A N 1
ATOM 1543 C CA . VAL A 1 188 ? 8.495 7.488 -38.454 1.00 94.69 188 VAL A CA 1
ATOM 1544 C C . VAL A 1 188 ? 8.527 7.589 -36.928 1.00 94.69 188 VAL A C 1
ATOM 1546 O O . VAL A 1 188 ? 7.988 6.703 -36.256 1.00 94.69 188 VAL A O 1
ATOM 1549 N N . PRO A 1 189 ? 9.113 8.658 -36.359 1.00 95.12 189 PRO A N 1
ATOM 1550 C CA . PRO A 1 189 ? 9.013 8.935 -34.934 1.00 95.12 189 PRO A CA 1
ATOM 1551 C C . PRO A 1 189 ? 7.550 9.122 -34.524 1.00 95.12 189 PRO A C 1
ATOM 1553 O O . PRO A 1 189 ? 6.835 9.955 -35.080 1.00 95.12 189 PRO A O 1
ATOM 1556 N N . VAL A 1 190 ? 7.112 8.355 -33.533 1.00 94.25 190 VAL A N 1
ATOM 1557 C CA . VAL A 1 190 ? 5.764 8.407 -32.965 1.00 94.25 190 VAL A CA 1
ATOM 1558 C C . VAL A 1 190 ? 5.837 8.493 -31.446 1.00 94.25 190 VAL A C 1
ATOM 1560 O O . VAL A 1 190 ? 6.845 8.152 -30.821 1.00 94.25 190 VAL A O 1
ATOM 1563 N N . CYS A 1 191 ? 4.748 8.957 -30.847 1.00 91.69 191 CYS A N 1
ATOM 1564 C CA . CYS A 1 191 ? 4.607 9.059 -29.406 1.00 91.69 191 CYS A CA 1
ATOM 1565 C C . CYS A 1 191 ? 3.433 8.201 -28.949 1.00 91.69 191 CYS A C 1
ATOM 1567 O O . CYS A 1 191 ? 2.337 8.322 -29.497 1.00 91.69 191 CYS A O 1
ATOM 1569 N N . TYR A 1 192 ? 3.674 7.342 -27.966 1.00 88.88 192 TYR A N 1
ATOM 1570 C CA . TYR A 1 192 ? 2.648 6.521 -27.339 1.00 88.88 192 TYR A CA 1
ATOM 1571 C C . TYR A 1 192 ? 2.342 7.059 -25.949 1.00 88.88 192 TYR A C 1
ATOM 1573 O O . TYR A 1 192 ? 3.252 7.427 -25.208 1.00 88.88 192 TYR A O 1
ATOM 1581 N N . HIS A 1 193 ? 1.054 7.089 -25.617 1.00 85.94 193 HIS A N 1
ATOM 1582 C CA . HIS A 1 193 ? 0.594 7.262 -24.248 1.00 85.94 193 HIS A CA 1
ATOM 1583 C C . HIS A 1 193 ? 0.515 5.864 -23.643 1.00 85.94 193 HIS A C 1
ATOM 1585 O O . HIS A 1 193 ? -0.282 5.036 -24.089 1.00 85.94 193 HIS A O 1
ATOM 1591 N N . GLU A 1 194 ? 1.393 5.589 -22.691 1.00 86.00 194 GLU A N 1
ATOM 1592 C CA . GLU A 1 194 ? 1.495 4.306 -22.011 1.00 86.00 194 GLU A CA 1
ATOM 1593 C C . GLU A 1 194 ? 1.055 4.470 -20.551 1.00 86.00 194 GLU A C 1
ATOM 1595 O O . GLU A 1 194 ? 1.214 5.526 -19.939 1.00 86.00 194 GLU A O 1
ATOM 1600 N N . THR A 1 195 ? 0.496 3.399 -20.001 1.00 82.69 195 THR A N 1
ATOM 1601 C CA . THR A 1 195 ? 0.152 3.270 -18.585 1.00 82.69 195 THR A CA 1
ATOM 1602 C C . THR A 1 195 ? 0.716 1.946 -18.104 1.00 82.69 195 THR A C 1
ATOM 1604 O O . THR A 1 195 ? 0.717 0.951 -18.840 1.00 82.69 195 THR A O 1
ATOM 1607 N N . VAL A 1 196 ? 1.201 1.927 -16.872 1.00 83.69 196 VAL A N 1
ATOM 1608 C CA . VAL A 1 196 ? 1.786 0.735 -16.261 1.00 83.69 196 VAL A CA 1
ATOM 1609 C C . VAL A 1 196 ? 0.689 -0.051 -15.553 1.00 83.69 196 VAL A C 1
ATOM 1611 O O . VAL A 1 196 ? -0.234 0.524 -14.983 1.00 83.69 196 VAL A O 1
ATOM 1614 N N . LEU A 1 197 ? 0.785 -1.385 -15.552 1.00 81.94 197 LEU A N 1
ATOM 1615 C CA . LEU A 1 197 ? -0.222 -2.250 -14.927 1.00 81.94 197 LEU A CA 1
ATOM 1616 C C . LEU A 1 197 ? -0.573 -1.793 -13.505 1.00 81.94 197 LEU A C 1
ATOM 1618 O O . LEU A 1 197 ? -1.751 -1.680 -13.193 1.00 81.94 197 LEU A O 1
ATOM 1622 N N . HIS A 1 198 ? 0.432 -1.494 -12.676 1.00 85.19 198 HIS A N 1
ATOM 1623 C CA . HIS A 1 198 ? 0.247 -1.094 -11.281 1.00 85.19 198 HIS A CA 1
ATOM 1624 C C . HIS A 1 198 ? -0.661 0.141 -11.132 1.00 85.19 198 HIS A C 1
ATOM 1626 O O . HIS A 1 198 ? -1.501 0.158 -10.237 1.00 85.19 198 HIS A O 1
ATOM 1632 N N . GLU A 1 199 ? -0.578 1.126 -12.033 1.00 84.12 199 GLU A N 1
ATOM 1633 C CA . GLU A 1 199 ? -1.450 2.320 -12.055 1.00 84.12 199 GLU A CA 1
ATOM 1634 C C . GLU A 1 199 ? -2.920 1.956 -12.281 1.00 84.12 199 GLU A C 1
ATOM 1636 O O . GLU A 1 199 ? -3.814 2.555 -11.683 1.00 84.12 199 GLU A O 1
ATOM 1641 N N . LEU A 1 200 ? -3.181 0.917 -13.078 1.00 84.06 200 LEU A N 1
ATOM 1642 C CA . LEU A 1 200 ? -4.533 0.420 -13.339 1.00 84.06 200 LEU A CA 1
ATOM 1643 C C . LEU A 1 200 ? -5.117 -0.384 -12.177 1.00 84.06 200 LEU A C 1
ATOM 1645 O O . LEU A 1 200 ? -6.326 -0.603 -12.156 1.00 84.06 200 LEU A O 1
ATOM 1649 N N . ILE A 1 201 ? -4.287 -0.861 -11.245 1.00 84.88 201 ILE A N 1
ATOM 1650 C CA . ILE A 1 201 ? -4.698 -1.796 -10.184 1.00 84.88 201 ILE A CA 1
ATOM 1651 C C . ILE A 1 201 ? -4.343 -1.309 -8.775 1.00 84.88 201 ILE A C 1
ATOM 1653 O O . ILE A 1 201 ? -4.125 -2.117 -7.877 1.00 84.88 201 ILE A O 1
ATOM 1657 N N . GLY A 1 202 ? -4.323 0.010 -8.560 1.00 80.75 202 GLY A N 1
ATOM 1658 C CA . GLY A 1 202 ? -4.214 0.584 -7.214 1.00 80.75 202 GLY A CA 1
ATOM 1659 C C . GLY A 1 202 ? -2.824 1.084 -6.824 1.00 80.75 202 GLY A C 1
ATOM 1660 O O . GLY A 1 202 ? -2.525 1.188 -5.641 1.00 80.75 202 GLY A O 1
ATOM 1661 N N . ASN A 1 203 ? -1.965 1.431 -7.782 1.00 85.88 203 ASN A N 1
ATOM 1662 C CA . ASN A 1 203 ? -0.853 2.346 -7.533 1.00 85.88 203 ASN A CA 1
ATOM 1663 C C . ASN A 1 203 ? -1.367 3.790 -7.496 1.00 85.88 203 ASN A C 1
ATOM 1665 O O . ASN A 1 203 ? -1.190 4.547 -8.445 1.00 85.88 203 ASN A O 1
ATOM 1669 N N . SER A 1 204 ? -2.086 4.139 -6.432 1.00 81.38 204 SER A N 1
ATOM 1670 C CA . SER A 1 204 ? -2.772 5.422 -6.312 1.00 81.38 204 SER A CA 1
ATOM 1671 C C . SER A 1 204 ? -2.623 5.989 -4.910 1.00 81.38 204 SER A C 1
ATOM 1673 O O . SER A 1 204 ? -2.586 5.251 -3.924 1.00 81.38 204 SER A O 1
ATOM 1675 N N . ALA A 1 205 ? -2.623 7.319 -4.812 1.00 75.62 205 ALA A N 1
ATOM 1676 C CA . ALA A 1 205 ? -2.646 8.040 -3.541 1.00 75.62 205 ALA A CA 1
ATOM 1677 C C . ALA A 1 205 ? -3.876 7.710 -2.672 1.00 75.62 205 ALA A C 1
ATOM 1679 O O . ALA A 1 205 ? -3.907 8.031 -1.485 1.00 75.62 205 ALA A O 1
ATOM 1680 N N . THR A 1 206 ? -4.917 7.129 -3.274 1.00 77.44 206 THR A N 1
ATOM 1681 C CA . THR A 1 206 ? -6.228 6.919 -2.642 1.00 77.44 206 THR A CA 1
ATOM 1682 C C . THR A 1 206 ? -6.522 5.467 -2.271 1.00 77.44 206 THR A C 1
ATOM 1684 O O . THR A 1 206 ? -7.490 5.208 -1.558 1.00 77.44 206 THR A O 1
ATOM 1687 N N . SER A 1 207 ? -5.708 4.518 -2.731 1.00 85.56 207 SER A N 1
ATOM 1688 C CA . SER A 1 207 ? -5.876 3.087 -2.459 1.00 85.56 207 SER A CA 1
ATOM 1689 C C . SER A 1 207 ? -5.110 2.640 -1.217 1.00 85.56 207 SER A C 1
ATOM 1691 O O . SER A 1 207 ? -4.037 3.163 -0.920 1.00 85.56 207 SER A O 1
ATOM 1693 N N . ASN A 1 208 ? -5.608 1.598 -0.545 1.00 91.81 208 ASN A N 1
ATOM 1694 C CA . ASN A 1 208 ? -4.886 0.936 0.541 1.00 91.81 208 ASN A CA 1
ATOM 1695 C C . ASN A 1 208 ? -3.787 0.043 -0.048 1.00 91.81 208 ASN A C 1
ATOM 1697 O O . ASN A 1 208 ? -3.969 -1.162 -0.230 1.00 91.81 208 ASN A O 1
ATOM 1701 N N . LEU A 1 209 ? -2.666 0.662 -0.411 1.00 91.19 209 LEU A N 1
ATOM 1702 C CA . LEU A 1 209 ? -1.543 0.009 -1.071 1.00 91.19 209 LEU A CA 1
ATOM 1703 C C . LEU A 1 209 ? -0.453 -0.367 -0.067 1.00 91.19 209 LEU A C 1
ATOM 1705 O O . LEU A 1 209 ? 0.010 0.471 0.708 1.00 91.19 209 LEU A O 1
ATOM 1709 N N . VAL A 1 210 ? 0.018 -1.611 -0.134 1.00 91.56 210 VAL A N 1
ATOM 1710 C CA . VAL A 1 210 ? 1.203 -2.061 0.601 1.00 91.56 210 VAL A CA 1
ATOM 1711 C C . VAL A 1 210 ? 2.161 -2.810 -0.321 1.00 91.56 210 VAL A C 1
ATOM 1713 O O . VAL A 1 210 ? 1.756 -3.502 -1.255 1.00 91.56 210 VAL A O 1
ATOM 1716 N N . PHE A 1 211 ? 3.452 -2.684 -0.031 1.00 91.88 211 PHE A N 1
ATOM 1717 C CA . PHE A 1 211 ? 4.517 -3.401 -0.722 1.00 91.88 211 PHE A CA 1
ATOM 1718 C C . PHE A 1 211 ? 5.108 -4.432 0.227 1.00 91.88 211 PHE A C 1
ATOM 1720 O O . PHE A 1 211 ? 5.447 -4.092 1.362 1.00 91.88 211 PHE A O 1
ATOM 1727 N N . ILE A 1 212 ? 5.229 -5.673 -0.234 1.00 91.94 212 ILE A N 1
ATOM 1728 C CA . ILE A 1 212 ? 5.754 -6.782 0.564 1.00 91.94 212 ILE A CA 1
ATOM 1729 C C . ILE A 1 212 ? 6.962 -7.362 -0.161 1.00 91.94 212 ILE A C 1
ATOM 1731 O O . ILE A 1 212 ? 6.875 -7.677 -1.347 1.00 91.94 212 ILE A O 1
ATOM 1735 N N . GLU A 1 213 ? 8.085 -7.504 0.546 1.00 94.12 213 GLU A N 1
ATOM 1736 C CA . GLU A 1 213 ? 9.249 -8.211 0.011 1.00 94.12 213 GLU A CA 1
ATOM 1737 C C . GLU A 1 213 ? 8.887 -9.693 -0.181 1.00 94.12 213 GLU A C 1
ATOM 1739 O O . GLU A 1 213 ? 8.471 -10.369 0.761 1.00 94.12 213 GLU A O 1
ATOM 1744 N N . VAL A 1 214 ? 9.031 -10.199 -1.404 1.00 94.38 214 VAL A N 1
ATOM 1745 C CA . VAL A 1 214 ? 8.834 -11.610 -1.749 1.00 94.38 214 VAL A CA 1
ATOM 1746 C C . VAL A 1 214 ? 10.168 -12.254 -2.133 1.00 94.38 214 VAL A C 1
ATOM 1748 O O . VAL A 1 214 ? 11.094 -11.553 -2.556 1.00 94.38 214 VAL A O 1
ATOM 1751 N N . PRO A 1 215 ? 10.301 -13.589 -2.019 1.00 92.81 215 PRO A N 1
ATOM 1752 C CA . PRO A 1 215 ? 11.522 -14.273 -2.416 1.00 92.81 215 PRO A CA 1
ATOM 1753 C C . PRO A 1 215 ? 11.895 -13.975 -3.868 1.00 92.81 215 PRO A C 1
ATOM 1755 O O . PRO A 1 215 ? 11.077 -14.109 -4.779 1.00 92.81 215 PRO A O 1
ATOM 1758 N N . ARG A 1 216 ? 13.170 -13.641 -4.091 1.00 87.25 216 ARG A N 1
ATOM 1759 C CA . ARG A 1 216 ? 13.722 -13.359 -5.425 1.00 87.25 216 ARG A CA 1
ATOM 1760 C C . ARG A 1 216 ? 13.506 -14.508 -6.414 1.00 87.25 216 ARG A C 1
ATOM 1762 O O . ARG A 1 216 ? 13.382 -14.270 -7.605 1.00 87.25 216 ARG A O 1
ATOM 1769 N N . THR A 1 217 ? 13.398 -15.744 -5.930 1.00 87.31 217 THR A N 1
ATOM 1770 C CA . THR A 1 217 ? 13.111 -16.934 -6.745 1.00 87.31 217 THR A CA 1
ATOM 1771 C C . THR A 1 217 ? 11.784 -16.862 -7.503 1.00 87.31 217 THR A C 1
ATOM 1773 O O . THR A 1 217 ? 11.662 -17.522 -8.532 1.00 87.31 217 THR A O 1
ATOM 1776 N N . LEU A 1 218 ? 10.827 -16.044 -7.049 1.00 86.81 218 LEU A N 1
ATOM 1777 C CA . LEU A 1 218 ? 9.557 -15.791 -7.740 1.00 86.81 218 LEU A CA 1
ATOM 1778 C C . LEU A 1 218 ? 9.695 -14.811 -8.915 1.00 86.81 218 LEU A C 1
ATOM 1780 O O . LEU A 1 218 ? 8.755 -14.653 -9.690 1.00 86.81 218 LEU A O 1
ATOM 1784 N N . PHE A 1 219 ? 10.852 -14.160 -9.067 1.00 88.06 219 PHE A N 1
ATOM 1785 C CA . PHE A 1 219 ? 11.119 -13.212 -10.139 1.00 88.06 219 PHE A CA 1
ATOM 1786 C C . PHE A 1 219 ? 12.279 -13.670 -11.018 1.00 88.06 219 PHE A C 1
ATOM 1788 O O . PHE A 1 219 ? 13.448 -13.592 -10.644 1.00 88.06 219 PHE A O 1
ATOM 1795 N N . ARG A 1 220 ? 11.942 -14.119 -12.229 1.00 82.31 220 ARG A N 1
ATOM 1796 C CA . ARG A 1 220 ? 12.909 -14.484 -13.270 1.00 82.31 220 ARG A CA 1
ATOM 1797 C C . ARG A 1 220 ? 12.527 -13.817 -14.588 1.00 82.31 220 ARG A C 1
ATOM 1799 O O . ARG A 1 220 ? 11.748 -14.385 -15.353 1.00 82.31 220 ARG A O 1
ATOM 1806 N N . PRO A 1 221 ? 12.980 -12.575 -14.816 1.00 80.31 221 PRO A N 1
ATOM 1807 C CA . PRO A 1 221 ? 12.595 -11.820 -15.998 1.00 80.31 221 PRO A CA 1
ATOM 1808 C C . PRO A 1 221 ? 13.213 -12.413 -17.271 1.00 80.31 221 PRO A C 1
ATOM 1810 O O . PRO A 1 221 ? 14.371 -12.815 -17.277 1.00 80.31 221 PRO A O 1
ATOM 1813 N N . HIS A 1 222 ? 12.441 -12.396 -18.360 1.00 79.81 222 HIS A N 1
ATOM 1814 C CA . HIS A 1 222 ? 12.879 -12.749 -19.714 1.00 79.81 222 HIS A CA 1
ATOM 1815 C C . HIS A 1 222 ? 12.653 -11.561 -20.653 1.00 79.81 222 HIS A C 1
ATOM 1817 O O . HIS A 1 222 ? 11.721 -11.549 -21.455 1.00 79.81 222 HIS A O 1
ATOM 1823 N N . LYS A 1 223 ? 13.454 -10.506 -20.482 1.00 76.69 223 LYS A N 1
ATOM 1824 C CA . LYS A 1 223 ? 13.326 -9.236 -21.217 1.00 76.69 223 LYS A CA 1
ATOM 1825 C C . LYS A 1 223 ? 14.187 -9.201 -22.479 1.00 76.69 223 LYS A C 1
ATOM 1827 O O . LYS A 1 223 ? 13.903 -8.429 -23.391 1.00 76.69 223 LYS A O 1
ATOM 1832 N N . S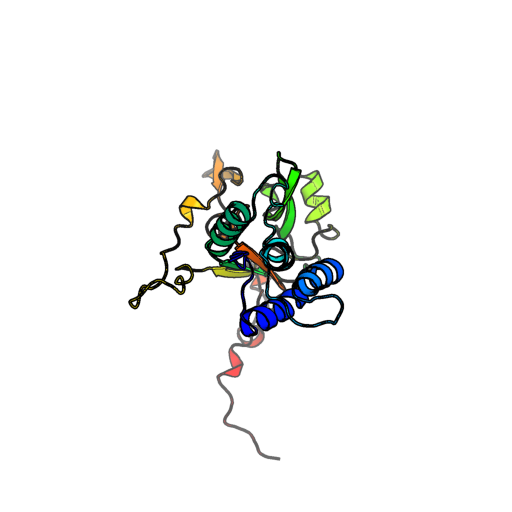ER A 1 224 ? 15.229 -10.024 -22.537 1.00 75.50 224 SER A N 1
ATOM 1833 C CA . SER A 1 224 ? 16.113 -10.177 -23.686 1.00 75.50 224 SER A CA 1
ATOM 1834 C C . SER A 1 224 ? 16.226 -11.640 -24.118 1.00 75.50 224 SER A C 1
ATOM 1836 O O . SER A 1 224 ? 15.930 -12.566 -23.359 1.00 75.50 224 SER A O 1
ATOM 1838 N N . PHE A 1 225 ? 16.704 -11.863 -25.345 1.00 76.88 225 PHE A N 1
ATOM 1839 C CA . PHE A 1 225 ? 17.037 -13.210 -25.812 1.00 76.88 225 PHE A CA 1
ATOM 1840 C C . PHE A 1 225 ? 18.075 -13.888 -24.904 1.00 76.88 225 PHE A C 1
ATOM 1842 O O . PHE A 1 225 ? 17.965 -15.081 -24.628 1.00 76.88 225 PHE A O 1
ATOM 1849 N N . PHE A 1 226 ? 19.039 -13.121 -24.382 1.00 74.75 226 PHE A N 1
ATOM 1850 C CA . PHE A 1 226 ? 20.075 -13.635 -23.487 1.00 74.75 226 PHE A CA 1
ATOM 1851 C C . PHE A 1 226 ? 19.506 -14.162 -22.172 1.00 74.75 226 PHE A C 1
ATOM 1853 O O . PHE A 1 226 ? 20.003 -15.160 -21.663 1.00 74.75 226 PHE A O 1
ATOM 1860 N N . ASP A 1 227 ? 18.412 -13.581 -21.685 1.00 72.06 227 ASP A N 1
ATOM 1861 C CA . ASP A 1 227 ? 17.743 -14.031 -20.459 1.00 72.06 227 ASP A CA 1
ATOM 1862 C C . ASP A 1 227 ? 17.098 -15.419 -20.633 1.00 72.06 227 ASP A C 1
ATOM 1864 O O . ASP A 1 227 ? 16.719 -16.071 -19.662 1.00 72.06 227 ASP A O 1
ATOM 1868 N N . SER A 1 228 ? 16.925 -15.873 -21.877 1.00 71.69 228 SER A N 1
ATOM 1869 C CA . SER A 1 228 ? 16.372 -17.192 -22.210 1.00 71.69 228 SER A CA 1
ATOM 1870 C C . SER A 1 228 ? 17.460 -18.238 -22.488 1.00 71.69 228 SER A C 1
ATOM 1872 O O . SER A 1 228 ? 17.168 -19.432 -22.526 1.00 71.69 228 SER A O 1
ATOM 1874 N N . LEU A 1 229 ? 18.716 -17.820 -22.679 1.00 70.75 229 LEU A N 1
ATOM 1875 C CA . LEU A 1 229 ? 19.836 -18.724 -22.937 1.00 70.75 229 LEU A CA 1
ATOM 1876 C C . LEU A 1 229 ? 20.349 -19.331 -21.625 1.00 70.75 229 LEU A C 1
ATOM 1878 O O . LEU A 1 229 ? 20.634 -18.622 -20.668 1.00 70.75 229 LEU A O 1
ATOM 1882 N N . GLY A 1 230 ? 20.502 -20.657 -21.583 1.00 61.09 230 GLY A N 1
ATOM 1883 C CA . GLY A 1 230 ? 21.066 -21.370 -20.427 1.00 61.09 230 GLY A CA 1
ATOM 1884 C C . GLY A 1 230 ? 20.077 -21.692 -19.300 1.00 61.09 230 GLY A C 1
ATOM 1885 O O . GLY A 1 230 ? 20.427 -22.451 -18.399 1.00 61.09 230 GLY A O 1
ATOM 1886 N N . ASN A 1 231 ? 18.837 -21.201 -19.374 1.00 56.88 231 ASN A N 1
ATOM 1887 C CA . ASN A 1 231 ? 17.769 -21.603 -18.464 1.00 56.88 231 ASN A CA 1
ATOM 1888 C C . ASN A 1 231 ? 17.107 -22.896 -18.973 1.00 56.88 231 ASN A C 1
ATOM 1890 O O . ASN A 1 231 ? 16.226 -22.881 -19.831 1.00 56.88 231 ASN A O 1
ATOM 1894 N N . ASP A 1 232 ? 17.554 -24.041 -18.460 1.00 55.41 232 ASP A N 1
ATOM 1895 C CA . ASP A 1 232 ? 16.882 -25.330 -18.659 1.00 55.41 232 ASP A CA 1
ATOM 1896 C C . ASP A 1 232 ? 15.526 -25.319 -17.923 1.00 55.41 232 ASP A C 1
ATOM 1898 O O . ASP A 1 232 ? 15.425 -24.748 -16.836 1.00 55.41 232 ASP A O 1
ATOM 1902 N N . ARG A 1 233 ? 14.492 -26.003 -18.435 1.00 54.97 233 ARG A N 1
ATOM 1903 C CA . ARG A 1 233 ? 13.227 -26.254 -17.708 1.00 54.97 233 ARG A CA 1
ATOM 1904 C C . ARG A 1 233 ? 13.462 -26.683 -16.253 1.00 54.97 233 ARG A C 1
ATOM 1906 O O . ARG A 1 233 ? 12.733 -26.247 -15.366 1.00 54.97 233 ARG A O 1
ATOM 1913 N N . ARG A 1 234 ? 14.534 -27.441 -16.011 1.00 55.78 234 ARG A N 1
ATOM 1914 C CA . ARG A 1 234 ? 14.977 -27.899 -14.682 1.00 55.78 234 ARG A CA 1
ATOM 1915 C C . ARG A 1 234 ? 15.385 -26.764 -13.740 1.00 55.78 234 ARG A C 1
ATOM 1917 O O . ARG A 1 234 ? 15.119 -26.827 -12.544 1.00 55.78 234 ARG A O 1
ATOM 1924 N N . THR A 1 235 ? 15.975 -25.685 -14.259 1.00 57.09 235 THR A N 1
ATOM 1925 C CA . THR A 1 235 ? 16.331 -24.521 -13.431 1.00 57.09 235 THR A CA 1
ATOM 1926 C C . THR A 1 235 ? 15.107 -23.798 -12.881 1.00 57.09 235 THR A C 1
ATOM 1928 O O . THR A 1 235 ? 15.217 -23.200 -11.814 1.00 57.09 235 THR A O 1
ATOM 1931 N N . TYR A 1 236 ? 13.937 -23.890 -13.529 1.00 55.12 236 TYR A N 1
ATOM 1932 C CA . TYR A 1 236 ? 12.673 -23.243 -13.132 1.00 55.12 236 TYR A CA 1
ATOM 1933 C C . TYR A 1 236 ? 11.918 -23.912 -11.975 1.00 55.12 236 TYR A C 1
ATOM 1935 O O . TYR A 1 236 ? 10.857 -23.421 -11.604 1.00 55.12 236 TYR A O 1
ATOM 1943 N N . GLY A 1 237 ? 12.444 -24.992 -11.387 1.00 52.25 237 GLY A N 1
ATOM 1944 C CA . GLY A 1 237 ? 11.825 -25.633 -10.218 1.00 52.25 237 GLY A CA 1
ATOM 1945 C C . GLY A 1 237 ? 10.512 -26.371 -10.512 1.00 52.25 237 GLY A C 1
ATOM 1946 O O . GLY A 1 237 ? 9.813 -26.760 -9.586 1.00 52.25 237 GLY A O 1
ATOM 1947 N N . PHE A 1 238 ? 10.170 -26.600 -11.786 1.00 49.25 238 PHE A N 1
ATOM 1948 C CA . PHE A 1 238 ? 8.959 -27.340 -12.168 1.00 49.25 238 PHE A CA 1
ATOM 1949 C C . PHE A 1 238 ? 9.054 -28.863 -11.931 1.00 49.25 238 PHE A C 1
ATOM 1951 O O . PHE A 1 238 ? 8.037 -29.546 -12.010 1.00 49.25 238 PHE A O 1
ATOM 1958 N N . ASP A 1 239 ? 10.233 -29.396 -11.590 1.00 49.19 239 ASP A N 1
ATOM 1959 C CA . ASP A 1 239 ? 10.444 -30.836 -11.366 1.00 49.19 239 ASP A CA 1
ATOM 1960 C C . ASP A 1 239 ? 10.059 -31.334 -9.961 1.00 49.19 239 ASP A C 1
ATOM 1962 O O . ASP A 1 239 ? 10.027 -32.544 -9.735 1.00 49.19 239 ASP A O 1
ATOM 1966 N N . GLU A 1 240 ? 9.671 -30.459 -9.022 1.00 47.78 240 GLU A N 1
ATOM 1967 C CA . GLU A 1 240 ? 9.198 -30.902 -7.693 1.00 47.78 240 GLU A CA 1
ATOM 1968 C C . GLU A 1 240 ? 7.878 -31.698 -7.743 1.00 47.78 240 GLU A C 1
ATOM 1970 O O . GLU A 1 240 ? 7.438 -32.240 -6.731 1.00 47.78 240 GLU A O 1
ATOM 1975 N N . THR A 1 241 ? 7.259 -31.841 -8.920 1.00 46.09 241 THR A N 1
ATOM 1976 C CA . THR A 1 241 ? 6.020 -32.613 -9.098 1.00 46.09 241 THR A CA 1
ATOM 1977 C C . THR A 1 241 ? 6.184 -33.964 -9.798 1.00 46.09 241 THR A C 1
ATOM 1979 O O . THR A 1 241 ? 5.177 -34.656 -9.946 1.00 46.09 241 THR A O 1
ATOM 1982 N N . LEU A 1 242 ? 7.396 -34.401 -10.187 1.00 43.84 242 LEU A N 1
ATOM 1983 C CA . LEU A 1 242 ? 7.534 -35.627 -10.999 1.00 43.84 242 LEU A CA 1
ATOM 1984 C C . LEU A 1 242 ? 8.516 -36.722 -10.556 1.00 43.84 242 LEU A C 1
ATOM 1986 O O . LEU A 1 242 ? 8.536 -37.750 -11.224 1.00 43.8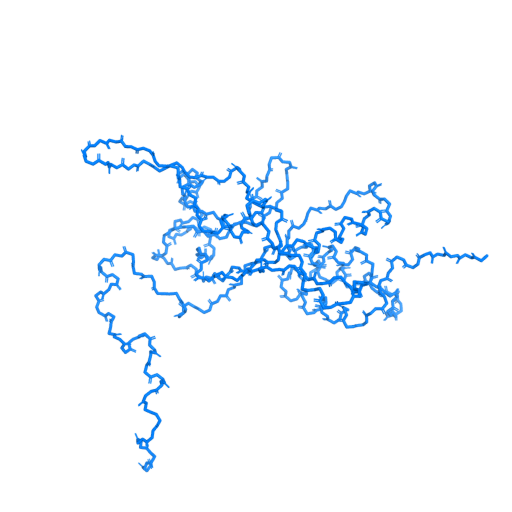4 242 LEU A O 1
ATOM 1990 N N . VAL A 1 243 ? 9.234 -36.637 -9.427 1.00 43.38 243 VAL A N 1
ATOM 1991 C CA . VAL A 1 243 ? 9.904 -37.839 -8.866 1.00 43.38 243 VAL A CA 1
ATOM 1992 C C . VAL A 1 243 ? 9.865 -37.859 -7.334 1.00 43.38 243 VAL A C 1
ATOM 1994 O O . VAL A 1 243 ? 10.874 -37.784 -6.641 1.00 43.38 243 VAL A O 1
ATOM 1997 N N . SER A 1 244 ? 8.661 -38.024 -6.789 1.00 45.94 244 SER A N 1
ATOM 1998 C CA . SER A 1 244 ? 8.489 -38.899 -5.630 1.00 45.94 244 SER A CA 1
ATOM 1999 C C . SER A 1 244 ? 7.912 -40.199 -6.180 1.00 45.94 244 SER A C 1
ATOM 2001 O O . SER A 1 244 ? 6.777 -40.178 -6.636 1.00 45.94 244 SER A O 1
ATOM 2003 N N . LEU A 1 245 ? 8.721 -41.266 -6.262 1.00 43.19 245 LEU A N 1
ATOM 2004 C CA . LEU A 1 245 ? 8.290 -42.680 -6.173 1.00 43.19 245 LEU A CA 1
ATOM 2005 C C . LEU A 1 245 ? 9.412 -43.716 -6.396 1.00 43.19 245 LEU A C 1
ATOM 2007 O O . LEU A 1 245 ? 9.231 -44.863 -6.010 1.00 43.19 245 LEU A O 1
ATOM 2011 N N . GLU A 1 246 ? 10.596 -43.350 -6.884 1.00 43.09 246 GLU A N 1
ATOM 2012 C CA . GLU A 1 246 ? 11.752 -44.262 -6.979 1.00 43.09 246 GLU A CA 1
ATOM 2013 C C . GLU A 1 246 ? 12.992 -43.424 -6.636 1.00 43.09 246 GLU A C 1
ATOM 2015 O O . GLU A 1 246 ? 13.337 -42.519 -7.376 1.00 43.09 246 GLU A O 1
ATOM 2020 N N . THR A 1 247 ? 13.599 -43.454 -5.453 1.00 36.47 247 THR A N 1
ATOM 2021 C CA . THR A 1 247 ? 14.292 -44.563 -4.796 1.00 36.47 247 THR A CA 1
ATOM 2022 C C . THR A 1 247 ? 14.459 -44.215 -3.312 1.00 36.47 247 THR A C 1
ATOM 2024 O O . THR A 1 247 ? 15.275 -43.368 -2.950 1.00 36.47 247 THR A O 1
ATOM 2027 N N . ARG A 1 248 ? 13.723 -44.896 -2.431 1.00 37.69 248 ARG A N 1
ATOM 2028 C CA . ARG A 1 248 ? 14.211 -45.187 -1.077 1.00 37.69 248 ARG A CA 1
ATOM 2029 C C . ARG A 1 248 ? 14.725 -46.615 -1.110 1.00 37.69 248 ARG A C 1
ATOM 2031 O O . ARG A 1 248 ? 13.933 -47.536 -0.976 1.00 37.69 248 ARG A O 1
ATOM 2038 N N . ASN A 1 249 ? 16.019 -46.778 -1.349 1.00 35.50 249 ASN A N 1
ATOM 2039 C CA . ASN A 1 249 ? 16.747 -47.994 -1.019 1.00 35.50 249 ASN A CA 1
ATOM 2040 C C . ASN A 1 249 ? 18.190 -47.613 -0.681 1.00 35.50 249 ASN A C 1
ATOM 2042 O O . ASN A 1 249 ? 18.899 -47.094 -1.542 1.00 35.50 249 ASN A O 1
ATOM 2046 N N . PHE A 1 250 ? 18.542 -47.948 0.565 1.00 39.62 250 PHE A N 1
ATOM 2047 C CA . PHE A 1 250 ? 19.799 -47.768 1.302 1.00 39.62 250 PHE A CA 1
ATOM 2048 C C . PHE A 1 250 ? 20.039 -46.379 1.897 1.00 39.62 250 PHE A C 1
ATOM 2050 O O . PHE A 1 250 ? 20.424 -45.444 1.166 1.00 39.62 250 PHE A O 1
#

Radius of gyration: 23.19 Å; chains: 1; bounding box: 52×68×75 Å

pLDDT: mean 83.02, std 14.44, range [31.39, 96.69]

Sequence (250 aa):
MNKQAIYKIQDQEILKVLNYLCSFINQELAQDGLNLCFNSEKQFIGIPFQTIHKIVGNLFHWQPLSELLDNYSAWEKTLSWLEQPISIFGVVRKEVADFGGGPIFAELSDGTKIKLCIEMPHVDEKETMEYFGPRGKATHFNPVLAFFELRTNKRSFEKEPVLGKKVNYSKLFDDRFWLLTKREYKGVPVCYHETVLHELIGNSATSNLVFIEVPRTLFRPHKSFFDSLGNDRRTYGFDETLVSLETRNF

Secondary structure (DSSP, 8-state):
-------EE--HHHHHHHHHHGGGS-HHHHHHHHHTTB-TT--B--EEHHHHIIIIIHHHTPPPPPTT--HHHHHHHHHHHHTSPEEEEEE-BPPTT--S-EEEEEEPTTS-EEEEEE-GGGS-HHHHHHHHSTT-S--B-S-SEEEE-SBPPPPTT--S--PPPBP-GGGT--TT--EEEEEEETTEEEEEEE--HHHHTT-STTSEEEEEE--GGG-----SSGGGSS--GGGGTGGGGT-SSS----

Foldseek 3Di:
DDCPPLQFAPDVVVLVVLLVLCVQADVVLSVVLSPVQADPVRDGPGHHLSSCCSRLCRQQQPDDDDPPDDRVRSVVVSVVLLQFKEKEFAWAFDALPAAWWDWDFDQDPVRRTGIFIDTLQLDDPVLSCQARHSPHPDGTHGGPDMDIDQFTDDDPPDPDPPGHDGDDLVVQQDPSDWGWDWDDDPNDIDIDTDDDPCSSGHSHPRHSYHYDHDDCLSDQDDPDPVSVPPDDPVNNVPCVPPDDPDDDDD